Protein AF-A0A1I7BQH8-F1 (afdb_monomer_lite)

Foldseek 3Di:
DDQDADDDPDDRPSDDLALLVLLCVLPVVDDLVRLVVLLVQLLQLLPDLQGDCVCVVDLPVLVVNLVSLLSLLVSLLSCLVVVVVVVVQAQQQDQVNQQVLCCVPPNPPDTLCVSLVLDDPVCNNGVNVVSVVLCVQEPSVLSVVSSVLSSCSNHDPRDDRPPPCVSSSVSCSSCSSNSSSVSVVCNSVPPPDD

Structure (mmCIF, N/CA/C/O backbone):
data_AF-A0A1I7BQH8-F1
#
_entry.id   AF-A0A1I7BQH8-F1
#
loop_
_atom_site.group_PDB
_atom_site.id
_atom_site.type_symbol
_atom_site.label_atom_id
_atom_site.label_alt_id
_atom_site.label_comp_id
_atom_site.label_asym_id
_atom_site.label_entity_id
_atom_site.label_seq_id
_atom_site.pdbx_PDB_ins_code
_atom_site.Cartn_x
_atom_site.Cartn_y
_atom_site.Cartn_z
_atom_site.occupancy
_atom_site.B_iso_or_equiv
_atom_site.auth_seq_id
_atom_site.auth_comp_id
_atom_site.auth_asym_id
_atom_site.auth_atom_id
_atom_site.pdbx_PDB_model_num
ATOM 1 N N . MET A 1 1 ? 10.670 -15.806 18.531 1.00 38.56 1 MET A N 1
ATOM 2 C CA . MET A 1 1 ? 10.746 -15.115 17.229 1.00 38.56 1 MET A CA 1
ATOM 3 C C . MET A 1 1 ? 10.573 -16.173 16.149 1.00 38.56 1 MET A C 1
ATOM 5 O O . MET A 1 1 ? 11.419 -17.051 16.052 1.00 38.56 1 MET A O 1
ATOM 9 N N . GLN A 1 2 ? 9.432 -16.200 15.460 1.00 32.00 2 GLN A N 1
ATOM 10 C CA . GLN A 1 2 ? 9.145 -17.198 14.421 1.00 32.00 2 GLN A CA 1
ATOM 11 C C . GLN A 1 2 ? 9.466 -16.569 13.064 1.00 32.00 2 GLN A C 1
ATOM 13 O O . GLN A 1 2 ? 8.797 -15.628 12.656 1.00 32.00 2 GLN A O 1
ATOM 18 N N . ILE A 1 3 ? 10.516 -17.050 12.401 1.00 34.94 3 ILE A N 1
ATOM 19 C CA . ILE A 1 3 ? 10.889 -16.607 11.054 1.00 34.94 3 ILE A CA 1
ATOM 20 C C . ILE A 1 3 ? 10.002 -17.377 10.072 1.00 34.94 3 ILE A C 1
ATOM 22 O O . ILE A 1 3 ? 10.058 -18.606 10.035 1.00 34.94 3 ILE A O 1
ATOM 26 N N . ILE A 1 4 ? 9.172 -16.674 9.301 1.00 41.72 4 ILE A N 1
ATOM 27 C CA . ILE A 1 4 ? 8.410 -17.273 8.198 1.00 41.72 4 ILE A CA 1
ATOM 28 C C . ILE A 1 4 ? 9.245 -17.109 6.930 1.00 41.72 4 ILE A C 1
ATOM 30 O O . ILE A 1 4 ? 9.583 -15.995 6.542 1.00 41.72 4 ILE A O 1
ATOM 34 N N . THR A 1 5 ? 9.602 -18.223 6.292 1.00 36.78 5 THR A N 1
ATOM 35 C CA . THR A 1 5 ? 10.330 -18.219 5.019 1.00 36.78 5 THR A CA 1
ATOM 36 C C . THR A 1 5 ? 9.329 -18.246 3.870 1.00 36.78 5 THR A C 1
ATOM 38 O O . THR A 1 5 ? 8.748 -19.291 3.581 1.00 36.78 5 THR A O 1
ATOM 41 N N . VAL A 1 6 ? 9.135 -17.115 3.193 1.00 42.34 6 VAL A N 1
ATOM 42 C CA . VAL A 1 6 ? 8.417 -17.082 1.912 1.00 42.34 6 VAL A CA 1
ATOM 43 C C . VAL A 1 6 ? 9.453 -17.264 0.806 1.00 42.34 6 VAL A C 1
ATOM 45 O O . VAL A 1 6 ? 10.344 -16.433 0.651 1.00 42.34 6 VAL A O 1
ATOM 48 N N . ARG A 1 7 ? 9.388 -18.380 0.070 1.00 32.06 7 ARG A N 1
ATOM 49 C CA . ARG A 1 7 ? 10.250 -18.611 -1.098 1.00 32.06 7 ARG A CA 1
ATOM 50 C C . ARG A 1 7 ? 9.552 -18.091 -2.349 1.00 32.06 7 ARG A C 1
ATOM 52 O O . ARG A 1 7 ? 8.658 -18.751 -2.866 1.00 32.06 7 ARG A O 1
ATOM 59 N N . HIS A 1 8 ? 10.011 -16.955 -2.852 1.00 38.69 8 HIS A N 1
ATOM 60 C CA . HIS A 1 8 ? 9.956 -16.641 -4.275 1.00 38.69 8 HIS A CA 1
ATOM 61 C C . HIS A 1 8 ? 11.364 -16.193 -4.673 1.00 38.69 8 HIS A C 1
ATOM 63 O O . HIS A 1 8 ? 12.010 -15.499 -3.890 1.00 38.69 8 HIS A O 1
ATOM 69 N N . ASN A 1 9 ? 11.848 -16.706 -5.807 1.00 38.84 9 ASN A N 1
ATOM 70 C CA . ASN A 1 9 ? 13.229 -16.634 -6.295 1.00 38.84 9 ASN A CA 1
ATOM 71 C C . ASN A 1 9 ? 14.024 -15.403 -5.797 1.00 38.84 9 ASN A C 1
ATOM 73 O O . ASN A 1 9 ? 13.676 -14.259 -6.063 1.00 38.84 9 ASN A O 1
ATOM 77 N N . ASP A 1 10 ? 15.099 -15.704 -5.065 1.00 37.84 10 ASP A N 1
ATOM 78 C CA . ASP A 1 10 ? 16.261 -14.860 -4.753 1.00 37.84 10 ASP A CA 1
ATOM 79 C C . ASP A 1 10 ? 16.184 -13.733 -3.708 1.00 37.84 10 ASP A C 1
ATOM 81 O O . ASP A 1 10 ? 17.212 -13.114 -3.434 1.00 37.84 10 ASP A O 1
ATOM 85 N N . PHE A 1 11 ? 15.083 -13.560 -2.969 1.00 40.97 11 PHE A N 1
ATOM 86 C CA . PHE A 1 11 ? 15.109 -12.749 -1.738 1.00 40.97 11 PHE A CA 1
ATOM 87 C C . PHE A 1 11 ? 14.628 -13.540 -0.517 1.00 40.97 11 PHE A C 1
ATOM 89 O O . PHE A 1 11 ? 13.436 -13.749 -0.301 1.00 40.97 11 PHE A O 1
ATOM 96 N N . LEU A 1 12 ? 15.574 -13.953 0.336 1.00 37.91 12 LEU A N 1
ATOM 97 C CA . LEU A 1 12 ? 15.279 -14.383 1.704 1.00 37.91 12 LEU A CA 1
ATOM 98 C C . LEU A 1 12 ? 14.843 -13.154 2.510 1.00 37.91 12 LEU A C 1
ATOM 100 O O . LEU A 1 12 ? 15.651 -12.526 3.192 1.00 37.91 12 LEU A O 1
ATOM 104 N N . LEU A 1 13 ? 13.562 -12.801 2.441 1.00 48.72 13 LEU A N 1
ATOM 105 C CA . LEU A 1 13 ? 12.988 -11.879 3.409 1.00 48.72 13 LEU A CA 1
ATOM 106 C C . LEU A 1 13 ? 13.004 -12.589 4.774 1.00 48.72 13 LEU A C 1
ATOM 108 O O . LEU A 1 13 ? 12.213 -13.496 5.032 1.00 48.72 13 LEU A O 1
ATOM 112 N N . GLN A 1 14 ? 13.933 -12.208 5.655 1.00 49.28 14 GLN A N 1
ATOM 113 C CA . GLN A 1 14 ? 13.807 -12.486 7.085 1.00 49.28 14 GLN A CA 1
ATOM 114 C C . GLN A 1 14 ? 12.728 -11.554 7.625 1.00 49.28 14 GLN A C 1
ATOM 116 O O . GLN A 1 14 ? 13.018 -10.487 8.156 1.00 49.28 14 GLN A O 1
ATOM 121 N N . ILE A 1 15 ? 11.469 -11.917 7.395 1.00 53.06 15 ILE A N 1
ATOM 122 C CA . ILE A 1 15 ? 10.344 -11.066 7.756 1.00 53.06 15 ILE A CA 1
ATOM 123 C C . ILE A 1 15 ? 10.208 -11.072 9.291 1.00 53.06 15 ILE A C 1
ATOM 125 O O . ILE A 1 15 ? 10.067 -12.157 9.873 1.00 53.06 15 ILE A O 1
ATOM 129 N N . PRO A 1 16 ? 10.235 -9.906 9.968 1.00 55.56 16 PRO A N 1
ATOM 130 C CA . PRO A 1 16 ? 9.783 -9.787 11.350 1.00 55.56 16 PRO A CA 1
ATOM 131 C C . PRO A 1 16 ? 8.415 -10.457 11.521 1.00 55.56 16 PRO A C 1
ATOM 133 O O . PRO A 1 16 ? 7.512 -10.259 10.715 1.00 55.56 16 PRO A O 1
ATOM 136 N N . SER A 1 17 ? 8.216 -11.254 12.574 1.00 69.75 17 SER A N 1
ATOM 137 C CA . SER A 1 17 ? 6.945 -11.980 12.748 1.00 69.75 17 SER A CA 1
ATOM 138 C C . SER A 1 17 ? 5.723 -11.063 12.913 1.00 69.75 17 SER A C 1
ATOM 140 O O . SER A 1 17 ? 4.586 -11.515 12.743 1.00 69.75 17 SER A O 1
ATOM 142 N N . CYS A 1 18 ? 5.940 -9.796 13.287 1.00 86.75 18 CYS A N 1
ATOM 143 C CA . CYS A 1 18 ? 4.885 -8.812 13.463 1.00 86.75 18 CYS A CA 1
ATOM 144 C C . CYS A 1 18 ? 4.744 -7.946 12.198 1.00 86.75 18 CYS A C 1
ATOM 146 O O . CYS A 1 18 ? 5.713 -7.298 11.803 1.00 86.75 18 CYS A O 1
ATOM 148 N N . PRO A 1 19 ? 3.546 -7.861 11.589 1.00 91.94 19 PRO A N 1
ATOM 149 C CA . PRO A 1 19 ? 3.327 -6.997 10.433 1.00 91.94 19 PRO A CA 1
ATOM 150 C C . PRO A 1 19 ? 3.566 -5.515 10.743 1.00 91.94 19 PRO A C 1
ATOM 152 O O . PRO A 1 19 ? 3.966 -4.778 9.851 1.00 91.94 19 PRO A O 1
ATOM 155 N N . LEU A 1 20 ? 3.368 -5.079 11.994 1.00 92.31 20 LEU A N 1
ATOM 156 C CA . LEU A 1 20 ? 3.639 -3.694 12.382 1.00 92.31 20 LEU A CA 1
ATOM 157 C C . LEU A 1 20 ? 5.127 -3.348 12.294 1.00 92.31 20 LEU A C 1
ATOM 159 O O . LEU A 1 20 ? 5.429 -2.254 11.851 1.00 92.31 20 LEU A O 1
ATOM 163 N N . ASP A 1 21 ? 6.039 -4.269 12.616 1.00 90.44 21 ASP A N 1
ATOM 164 C CA . ASP A 1 21 ? 7.487 -4.010 12.535 1.00 90.44 21 ASP A CA 1
ATOM 165 C C . ASP A 1 21 ? 7.938 -3.800 11.077 1.00 90.44 21 ASP A C 1
ATOM 167 O O . ASP A 1 21 ? 8.827 -3.004 10.795 1.00 90.44 21 ASP A O 1
ATOM 171 N N . ILE A 1 22 ? 7.303 -4.502 10.130 1.00 90.69 22 ILE A N 1
ATOM 172 C CA . ILE A 1 22 ? 7.561 -4.335 8.691 1.00 90.69 22 ILE A CA 1
ATOM 173 C C . ILE A 1 22 ? 7.074 -2.962 8.229 1.00 90.69 22 ILE A C 1
ATOM 175 O O . ILE A 1 22 ? 7.786 -2.247 7.527 1.00 90.69 22 ILE A O 1
ATOM 179 N N . LEU A 1 23 ? 5.848 -2.597 8.619 1.00 91.62 23 LEU A N 1
ATOM 180 C CA . LEU A 1 23 ? 5.272 -1.305 8.263 1.00 91.62 23 LEU A CA 1
ATOM 181 C C . LEU A 1 23 ? 6.060 -0.160 8.909 1.00 91.62 23 LEU A C 1
ATOM 183 O O . LEU A 1 23 ? 6.314 0.842 8.250 1.00 91.62 23 LEU A O 1
ATOM 187 N N . ASP A 1 24 ? 6.492 -0.316 10.157 1.00 89.50 24 ASP A N 1
ATOM 188 C CA . ASP A 1 24 ? 7.357 0.644 10.839 1.00 89.50 24 ASP A CA 1
ATOM 189 C C . ASP A 1 24 ? 8.686 0.812 10.106 1.00 89.50 24 ASP A C 1
ATOM 191 O O . ASP A 1 24 ? 9.094 1.936 9.835 1.00 89.50 24 ASP A O 1
ATOM 195 N N . GLY A 1 25 ? 9.308 -0.290 9.674 1.00 87.12 25 GLY A N 1
ATOM 196 C CA . GLY A 1 25 ? 10.498 -0.252 8.826 1.00 87.12 25 GLY A CA 1
ATOM 197 C C . GLY A 1 25 ? 10.291 0.542 7.532 1.00 87.12 25 GLY A C 1
ATOM 198 O O . GLY A 1 25 ? 11.197 1.255 7.115 1.00 87.12 25 GLY A O 1
ATOM 199 N N . TYR A 1 26 ? 9.101 0.485 6.927 1.00 87.81 26 TYR A N 1
ATOM 200 C CA . TYR A 1 26 ? 8.747 1.310 5.769 1.00 87.81 26 TYR A CA 1
ATOM 201 C C . TYR A 1 26 ? 8.609 2.797 6.122 1.00 87.81 26 TYR A C 1
ATOM 203 O O . TYR A 1 26 ? 9.261 3.642 5.513 1.00 87.81 26 TYR A O 1
ATOM 211 N N . TYR A 1 27 ? 7.790 3.137 7.119 1.00 85.94 27 TYR A N 1
ATOM 212 C CA . TYR A 1 27 ? 7.468 4.537 7.426 1.00 85.94 27 TYR A CA 1
ATOM 213 C C . TYR A 1 27 ? 8.519 5.257 8.282 1.00 85.94 27 TYR A C 1
ATOM 215 O O . TYR A 1 27 ? 8.552 6.487 8.274 1.00 85.94 27 TYR A O 1
ATOM 223 N N . SER A 1 28 ? 9.424 4.536 8.949 1.00 78.56 28 SER A N 1
ATOM 224 C CA . SER A 1 28 ? 10.538 5.110 9.725 1.00 78.56 28 SER A CA 1
ATOM 225 C C . SER A 1 28 ? 11.493 5.947 8.873 1.00 78.56 28 SER A C 1
ATOM 227 O O . SER A 1 28 ? 12.122 6.877 9.375 1.00 78.56 28 SER A O 1
ATOM 229 N N . PHE A 1 29 ? 11.598 5.642 7.578 1.00 61.97 29 PHE A N 1
ATOM 230 C CA . PHE A 1 29 ? 12.498 6.334 6.652 1.00 61.97 29 PHE A CA 1
ATOM 231 C C . PHE A 1 29 ? 11.759 7.250 5.669 1.00 61.97 29 PHE A C 1
ATOM 233 O O . PHE A 1 29 ? 12.393 7.895 4.832 1.00 61.97 29 PHE A O 1
ATOM 240 N N . THR A 1 30 ? 10.429 7.340 5.759 1.00 59.44 30 THR A N 1
ATOM 241 C CA . THR A 1 30 ? 9.608 7.968 4.721 1.00 59.44 30 THR A CA 1
ATOM 242 C C . THR A 1 30 ? 8.568 8.910 5.322 1.00 59.44 30 THR A C 1
ATOM 244 O O . THR A 1 30 ? 7.519 8.494 5.809 1.00 59.44 30 THR A O 1
ATOM 247 N N . PHE A 1 31 ? 8.811 10.220 5.209 1.00 68.06 31 PHE A N 1
ATOM 248 C CA . PHE A 1 31 ? 7.747 11.213 5.381 1.00 68.06 31 PHE A CA 1
ATOM 249 C C . PHE A 1 31 ? 6.643 10.948 4.351 1.00 68.06 31 PHE A C 1
ATOM 251 O O . PHE A 1 31 ? 6.949 10.743 3.177 1.00 68.06 31 PHE A O 1
ATOM 258 N N . ILE A 1 32 ? 5.367 10.990 4.755 1.00 71.25 32 ILE A N 1
ATOM 259 C CA . ILE A 1 32 ? 4.239 10.596 3.886 1.00 71.25 32 ILE A CA 1
ATOM 260 C C . ILE A 1 32 ? 4.240 11.312 2.524 1.00 71.25 32 ILE A C 1
ATOM 262 O O . ILE A 1 32 ? 3.922 10.709 1.501 1.00 71.25 32 ILE A O 1
ATOM 266 N N . GLU A 1 33 ? 4.626 12.591 2.495 1.00 70.94 33 GLU A N 1
ATOM 267 C CA . GLU A 1 33 ? 4.684 13.401 1.274 1.00 70.94 33 GLU A CA 1
ATOM 268 C C . GLU A 1 33 ? 5.796 12.928 0.338 1.00 70.94 33 GLU A C 1
ATOM 270 O O . GLU A 1 33 ? 5.584 12.804 -0.869 1.00 70.94 33 GLU A O 1
ATOM 275 N N . HIS A 1 34 ? 6.959 12.589 0.902 1.00 76.31 34 HIS A N 1
ATOM 276 C CA . HIS A 1 34 ? 8.067 12.001 0.154 1.00 76.31 34 HIS A CA 1
ATOM 277 C C . HIS A 1 34 ? 7.697 10.613 -0.370 1.00 76.31 34 HIS A C 1
ATOM 279 O O . HIS A 1 34 ? 7.902 10.332 -1.548 1.00 76.31 34 HIS A O 1
ATOM 285 N N . GLY A 1 35 ? 7.056 9.783 0.459 1.00 79.62 35 GLY A N 1
ATOM 286 C CA . GLY A 1 35 ? 6.551 8.468 0.056 1.00 79.62 35 GLY A CA 1
ATOM 287 C C . GLY A 1 35 ? 5.582 8.557 -1.119 1.00 79.62 35 GLY A C 1
ATOM 288 O O . GLY A 1 35 ? 5.743 7.852 -2.110 1.00 79.62 35 GLY A O 1
ATOM 289 N N . ARG A 1 36 ? 4.642 9.509 -1.083 1.00 81.88 36 ARG A N 1
ATOM 290 C CA . ARG A 1 36 ? 3.699 9.768 -2.185 1.00 81.88 36 ARG A CA 1
ATOM 291 C C . ARG A 1 36 ? 4.371 10.289 -3.449 1.00 81.88 36 ARG A C 1
ATOM 293 O O . ARG A 1 36 ? 3.991 9.880 -4.545 1.00 81.88 36 ARG A O 1
ATOM 300 N N . TYR A 1 37 ? 5.360 11.167 -3.318 1.00 83.88 37 TYR A N 1
ATOM 301 C CA . TYR A 1 37 ? 6.146 11.620 -4.461 1.00 83.88 37 TYR A CA 1
ATOM 302 C C . TYR A 1 37 ? 6.837 10.441 -5.160 1.00 83.88 37 TYR A C 1
ATOM 304 O O . TYR A 1 37 ? 6.723 10.279 -6.376 1.00 83.88 37 TYR A O 1
ATOM 312 N N . LYS A 1 38 ? 7.492 9.570 -4.384 1.00 83.44 38 LYS A N 1
ATOM 313 C CA . LYS A 1 38 ? 8.174 8.379 -4.907 1.00 83.44 38 LYS A CA 1
ATOM 314 C C . LYS A 1 38 ? 7.203 7.356 -5.478 1.00 83.44 38 LYS A C 1
ATOM 316 O O . LYS A 1 38 ? 7.450 6.843 -6.568 1.00 83.44 38 LYS A O 1
ATOM 321 N N . LEU A 1 39 ? 6.058 7.155 -4.829 1.00 88.56 39 LEU A N 1
ATOM 322 C CA . LEU A 1 39 ? 4.946 6.382 -5.374 1.00 88.56 39 LEU A CA 1
ATOM 323 C C . LEU A 1 39 ? 4.561 6.888 -6.769 1.00 88.56 39 LEU A C 1
ATOM 325 O O . LEU A 1 39 ? 4.418 6.092 -7.687 1.00 88.56 39 LEU A O 1
ATOM 329 N N . GLY A 1 40 ? 4.448 8.209 -6.944 1.00 87.12 40 GLY A N 1
ATOM 330 C CA . GLY A 1 40 ? 4.133 8.838 -8.226 1.00 87.12 40 GLY A CA 1
ATOM 331 C C . GLY A 1 40 ? 5.119 8.472 -9.336 1.00 87.12 40 GLY A C 1
ATOM 332 O O . GLY A 1 40 ? 4.687 8.138 -10.435 1.00 87.12 40 GLY A O 1
ATOM 333 N N . LEU A 1 41 ? 6.422 8.449 -9.039 1.00 86.06 41 LEU A N 1
ATOM 334 C CA . LEU A 1 41 ? 7.452 8.046 -10.005 1.00 86.06 41 LEU A CA 1
ATOM 335 C C . LEU A 1 41 ? 7.332 6.563 -10.401 1.00 86.06 41 LEU A C 1
ATOM 337 O O . LEU A 1 41 ? 7.486 6.228 -11.574 1.00 86.06 41 LEU A O 1
ATOM 341 N N . ILE A 1 42 ? 7.022 5.678 -9.446 1.00 87.94 42 ILE A N 1
ATOM 342 C CA . ILE A 1 42 ? 6.787 4.249 -9.723 1.00 87.94 42 ILE A CA 1
ATOM 343 C C . ILE A 1 42 ? 5.498 4.044 -10.527 1.00 87.94 42 ILE A C 1
ATOM 345 O O . ILE A 1 42 ? 5.454 3.256 -11.466 1.00 87.94 42 ILE A O 1
ATOM 349 N N . LEU A 1 43 ? 4.433 4.778 -10.210 1.00 88.56 43 LEU A N 1
ATOM 350 C CA . LEU A 1 43 ? 3.195 4.702 -10.982 1.00 88.56 43 LEU A CA 1
ATOM 351 C C . LEU A 1 43 ? 3.385 5.249 -12.397 1.00 88.56 43 LEU A C 1
ATOM 353 O O . LEU A 1 43 ? 2.841 4.679 -13.339 1.00 88.56 43 LEU A O 1
ATOM 357 N N . GLU A 1 44 ? 4.193 6.293 -12.573 1.00 86.56 44 GLU A N 1
ATOM 358 C CA . GLU A 1 44 ? 4.570 6.793 -13.894 1.00 86.56 44 GLU A CA 1
ATOM 359 C C . GLU A 1 44 ? 5.312 5.720 -14.700 1.00 86.56 44 GLU A C 1
ATOM 361 O O . GLU A 1 44 ? 4.991 5.511 -15.872 1.00 86.56 44 GLU A O 1
ATOM 366 N N . SER A 1 45 ? 6.244 4.983 -14.084 1.00 83.44 45 SER A N 1
ATOM 367 C CA . SER A 1 45 ? 6.908 3.855 -14.750 1.00 83.44 45 SER A CA 1
ATOM 368 C C . SER A 1 45 ? 5.986 2.680 -15.020 1.00 83.44 45 SER A C 1
ATOM 370 O O . SER A 1 45 ? 6.214 1.942 -15.974 1.00 83.44 45 SER A O 1
ATOM 372 N N . SER A 1 46 ? 4.882 2.563 -14.291 1.00 83.50 46 SER A N 1
ATOM 373 C CA . SER A 1 46 ? 3.848 1.599 -14.635 1.00 83.50 46 SER A CA 1
ATOM 374 C C . SER A 1 46 ? 2.998 2.003 -15.838 1.00 83.50 46 SER A C 1
ATOM 376 O O . SER A 1 46 ? 2.299 1.149 -16.333 1.00 83.50 46 SER A O 1
ATOM 378 N N . ILE A 1 47 ? 2.990 3.244 -16.335 1.00 80.31 47 ILE A N 1
ATOM 379 C CA . ILE A 1 47 ? 2.069 3.639 -17.432 1.00 80.31 47 ILE A CA 1
ATOM 380 C C . ILE A 1 47 ? 2.759 4.325 -18.612 1.00 80.31 47 ILE A C 1
ATOM 382 O O . ILE A 1 47 ? 2.194 4.416 -19.703 1.00 80.31 47 ILE A O 1
ATOM 386 N N . SER A 1 48 ? 3.974 4.829 -18.411 1.00 79.06 48 SER A N 1
ATOM 387 C CA . SER A 1 48 ? 4.715 5.596 -19.405 1.00 79.06 48 SER A CA 1
ATOM 388 C C . SER A 1 48 ? 5.722 4.723 -20.144 1.00 79.06 48 SER A C 1
ATOM 390 O O . SER A 1 48 ? 6.517 4.009 -19.538 1.00 79.06 48 SER A O 1
ATOM 392 N N . LYS A 1 49 ? 5.776 4.871 -21.473 1.00 74.62 49 LYS A N 1
ATOM 393 C CA . LYS A 1 49 ? 6.879 4.345 -22.301 1.00 74.62 49 LYS A CA 1
ATOM 394 C C . LYS A 1 49 ? 8.210 5.069 -22.061 1.00 74.62 49 LYS A C 1
ATOM 396 O O . LYS A 1 49 ? 9.253 4.634 -22.534 1.00 74.62 49 LYS A O 1
ATOM 401 N N . LYS A 1 50 ? 8.167 6.242 -21.427 1.00 77.06 50 LYS A N 1
ATOM 402 C CA . LYS A 1 50 ? 9.327 7.096 -21.152 1.00 77.06 50 LYS A CA 1
ATOM 403 C C . LYS A 1 50 ? 9.194 7.636 -19.728 1.00 77.06 50 LYS A C 1
ATOM 405 O O . LYS A 1 50 ? 8.862 8.813 -19.578 1.00 77.06 50 LYS A O 1
ATOM 410 N N . PRO A 1 51 ? 9.370 6.790 -18.700 1.00 78.19 51 PRO A N 1
ATOM 411 C CA . PRO A 1 51 ? 9.266 7.240 -17.319 1.00 78.19 51 PRO A CA 1
ATOM 412 C C . PRO A 1 51 ? 10.288 8.331 -17.006 1.00 78.19 51 PRO A C 1
ATOM 414 O O . PRO A 1 51 ? 11.330 8.439 -17.668 1.00 78.19 51 PRO A O 1
ATOM 417 N N . SER A 1 52 ? 9.989 9.131 -15.982 1.00 77.81 52 SER A N 1
ATOM 418 C CA . SER A 1 52 ? 10.872 10.177 -15.479 1.00 77.81 52 SER A CA 1
ATOM 419 C C . SER A 1 52 ? 12.329 9.720 -15.391 1.00 77.81 52 SER A C 1
ATOM 421 O O . SER A 1 52 ? 12.676 8.705 -14.780 1.00 77.81 52 SER A O 1
ATOM 423 N N . LYS A 1 53 ? 13.224 10.540 -15.958 1.00 77.50 53 LYS A N 1
ATOM 424 C CA . LYS A 1 53 ? 14.676 10.323 -15.875 1.00 77.50 53 LYS A CA 1
ATOM 425 C C . LYS A 1 53 ? 15.201 10.408 -14.445 1.00 77.50 53 LYS A C 1
ATOM 427 O O . LYS A 1 53 ? 16.357 10.070 -14.227 1.00 77.50 53 LYS A O 1
ATOM 432 N N . GLU A 1 54 ? 14.405 10.882 -13.487 1.00 78.56 54 GLU A N 1
ATOM 433 C CA . GLU A 1 54 ? 14.808 10.930 -12.084 1.00 78.56 54 GLU A CA 1
ATOM 434 C C . GLU A 1 54 ? 15.157 9.546 -11.544 1.00 78.56 54 GLU A C 1
ATOM 436 O O . GLU A 1 54 ? 16.193 9.407 -10.900 1.00 78.56 54 GLU A O 1
ATOM 441 N N . LEU A 1 55 ? 14.378 8.520 -11.897 1.00 73.88 55 LEU A N 1
ATOM 442 C CA . LEU A 1 55 ? 14.648 7.143 -11.479 1.00 73.88 55 LEU A CA 1
ATOM 443 C C . LEU A 1 55 ? 15.965 6.602 -12.061 1.00 73.88 55 LEU A C 1
ATOM 445 O O . LEU A 1 55 ? 16.606 5.750 -11.458 1.00 73.88 55 LEU A O 1
ATOM 449 N N . LYS A 1 56 ? 16.415 7.146 -13.201 1.00 73.31 56 LYS A N 1
ATOM 450 C CA . LYS A 1 56 ? 17.693 6.787 -13.839 1.00 73.31 56 LYS A CA 1
ATOM 451 C C . LYS A 1 56 ? 18.904 7.474 -13.212 1.00 73.31 56 LYS A C 1
ATOM 453 O O . LYS A 1 56 ? 20.028 7.062 -13.485 1.00 73.31 56 LYS A O 1
ATOM 458 N N . LYS A 1 57 ? 18.707 8.540 -12.426 1.00 80.50 57 LYS A N 1
ATOM 459 C CA . LYS A 1 57 ? 19.822 9.285 -11.814 1.00 80.50 57 LYS A CA 1
ATOM 460 C C . LYS A 1 57 ? 20.506 8.484 -10.711 1.00 80.50 57 LYS A C 1
ATOM 462 O O . LYS A 1 57 ? 21.709 8.638 -10.536 1.00 80.50 57 LYS A O 1
ATOM 467 N N . ASP A 1 58 ? 19.748 7.651 -10.002 1.00 84.75 58 ASP A N 1
ATOM 468 C CA . ASP A 1 58 ? 20.256 6.783 -8.942 1.00 84.75 58 ASP A CA 1
ATOM 469 C C . ASP A 1 58 ? 19.527 5.424 -8.962 1.00 84.75 58 ASP A C 1
ATOM 471 O O . ASP A 1 58 ? 18.489 5.255 -8.313 1.00 84.75 58 ASP A O 1
AT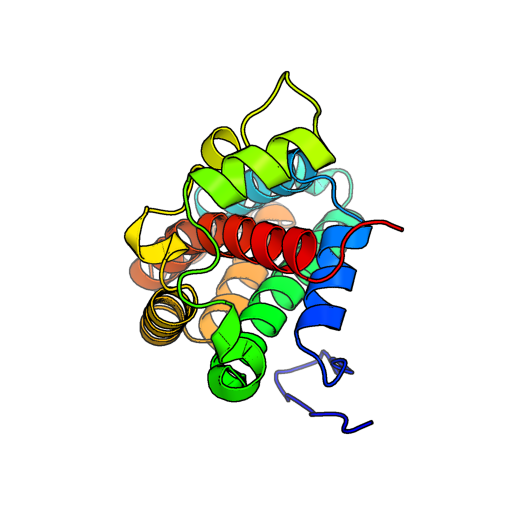OM 475 N N . PRO A 1 59 ? 20.049 4.450 -9.732 1.00 82.56 59 PRO A N 1
ATOM 476 C CA . PRO A 1 59 ? 19.478 3.108 -9.819 1.00 82.56 59 PRO A CA 1
ATOM 477 C C . PRO A 1 59 ? 19.399 2.390 -8.470 1.00 82.56 59 PRO A C 1
ATOM 479 O O . PRO A 1 59 ? 18.408 1.725 -8.184 1.00 82.56 59 PRO A O 1
ATOM 482 N N . SER A 1 60 ? 20.418 2.549 -7.622 1.00 85.00 60 SER A N 1
ATOM 483 C CA . SER A 1 60 ? 20.471 1.904 -6.306 1.00 85.00 60 SER A CA 1
ATOM 484 C C . SER A 1 60 ? 19.342 2.402 -5.411 1.00 85.00 60 SER A C 1
ATOM 486 O O . SER A 1 60 ? 18.695 1.612 -4.721 1.00 85.00 60 SER A O 1
ATOM 488 N N . TYR A 1 61 ? 19.079 3.708 -5.454 1.00 83.12 61 TYR A N 1
ATOM 489 C CA . TYR A 1 61 ? 17.971 4.310 -4.727 1.00 83.12 61 TYR A CA 1
ATOM 490 C C . TYR A 1 61 ? 16.610 3.815 -5.238 1.00 83.12 61 TYR A C 1
ATOM 492 O O . TYR A 1 61 ? 15.749 3.476 -4.430 1.00 83.12 61 TYR A O 1
ATOM 500 N N . LEU A 1 62 ? 16.422 3.680 -6.556 1.00 84.06 62 LEU A N 1
ATOM 501 C CA . LEU A 1 62 ? 15.204 3.077 -7.113 1.00 84.06 62 LEU A CA 1
ATOM 502 C C . LEU A 1 62 ? 14.987 1.638 -6.609 1.00 84.06 62 LEU A C 1
ATOM 504 O O . LEU A 1 62 ? 13.886 1.312 -6.164 1.00 84.06 62 LEU A O 1
ATOM 508 N N . CYS A 1 63 ? 16.013 0.782 -6.673 1.00 86.56 63 CYS A N 1
ATOM 509 C CA . CYS A 1 63 ? 15.915 -0.605 -6.207 1.00 86.56 63 CYS A CA 1
ATOM 510 C C . CYS A 1 63 ? 15.544 -0.668 -4.717 1.00 86.56 63 CYS A C 1
ATOM 512 O O . CYS A 1 63 ? 14.733 -1.500 -4.305 1.00 86.56 63 CYS A O 1
ATOM 514 N N . TYR A 1 64 ? 16.111 0.235 -3.910 1.00 86.62 64 TYR A N 1
ATOM 515 C CA . TYR A 1 64 ? 15.764 0.365 -2.498 1.00 86.62 64 TYR A CA 1
ATOM 516 C C . TYR A 1 64 ? 14.290 0.750 -2.307 1.00 86.62 64 TYR A C 1
ATOM 518 O O . TYR A 1 64 ? 13.578 0.057 -1.587 1.00 86.62 64 TYR A O 1
ATOM 526 N N . GLU A 1 65 ? 13.796 1.779 -2.995 1.00 86.25 65 GLU A N 1
ATOM 527 C CA . GLU A 1 65 ? 12.392 2.211 -2.897 1.00 86.25 65 GLU A CA 1
ATOM 528 C C . GLU A 1 65 ? 11.409 1.102 -3.307 1.00 86.25 65 GLU A C 1
ATOM 530 O O . GLU A 1 65 ? 10.411 0.854 -2.628 1.00 86.25 65 GLU A O 1
ATOM 535 N N . LEU A 1 66 ? 11.710 0.364 -4.379 1.00 89.44 66 LEU A N 1
ATOM 536 C CA . LEU A 1 66 ? 10.898 -0.780 -4.801 1.00 89.44 66 LEU A CA 1
ATOM 537 C C . LEU A 1 66 ? 10.909 -1.913 -3.771 1.00 89.44 66 LEU A C 1
ATOM 539 O O . LEU A 1 66 ? 9.865 -2.515 -3.515 1.00 89.44 66 LEU A O 1
ATOM 543 N N . LYS A 1 67 ? 12.059 -2.191 -3.144 1.00 89.69 67 LYS A N 1
ATOM 544 C CA . LYS A 1 67 ? 12.142 -3.130 -2.017 1.00 89.69 67 LYS A CA 1
ATOM 545 C C . LYS A 1 67 ? 11.250 -2.676 -0.860 1.00 89.69 67 LYS A C 1
ATOM 547 O O . LYS A 1 67 ? 10.489 -3.488 -0.341 1.00 89.69 67 LYS A O 1
ATOM 552 N N . MET A 1 68 ? 11.297 -1.396 -0.497 1.00 89.56 68 MET A N 1
ATOM 553 C CA . MET A 1 68 ? 10.460 -0.842 0.570 1.00 89.56 68 MET A CA 1
ATOM 554 C C . MET A 1 68 ? 8.963 -0.979 0.229 1.00 89.56 68 MET A C 1
ATOM 556 O O . MET A 1 68 ? 8.174 -1.425 1.060 1.00 89.56 68 MET A O 1
ATOM 560 N N . LEU A 1 69 ? 8.551 -0.702 -1.014 1.00 92.06 69 LEU A N 1
ATOM 561 C CA . LEU A 1 69 ? 7.161 -0.900 -1.452 1.00 92.06 69 LEU A CA 1
ATOM 562 C C . LEU A 1 69 ? 6.727 -2.376 -1.431 1.00 92.06 69 LEU A C 1
ATOM 564 O O . LEU A 1 69 ? 5.592 -2.675 -1.051 1.00 92.06 69 LEU A O 1
ATOM 568 N N . LYS A 1 70 ? 7.619 -3.312 -1.784 1.00 92.69 70 LYS A N 1
ATOM 569 C CA . LYS A 1 70 ? 7.365 -4.756 -1.628 1.00 92.69 70 LYS A CA 1
ATOM 570 C C . LYS A 1 70 ? 7.119 -5.106 -0.156 1.00 92.69 70 LYS A C 1
ATOM 572 O O . LYS A 1 70 ? 6.164 -5.823 0.144 1.00 92.69 70 LYS A O 1
ATOM 577 N N . GLU A 1 71 ? 7.928 -4.574 0.759 1.00 91.00 71 GLU A N 1
ATOM 578 C CA . GLU A 1 71 ? 7.773 -4.777 2.207 1.00 91.00 71 GLU A CA 1
ATOM 579 C C . GLU A 1 71 ? 6.451 -4.206 2.736 1.00 91.00 71 GLU A C 1
ATOM 581 O O . GLU A 1 71 ? 5.758 -4.893 3.486 1.00 91.00 71 GLU A O 1
ATOM 586 N N . LEU A 1 72 ? 6.033 -3.020 2.279 1.00 93.56 72 LEU A N 1
ATOM 587 C CA . LEU A 1 72 ? 4.717 -2.448 2.589 1.00 93.56 72 LEU A CA 1
ATOM 588 C C . LEU A 1 72 ? 3.577 -3.410 2.215 1.00 93.56 72 LEU A C 1
ATOM 590 O O . LEU A 1 72 ? 2.706 -3.698 3.042 1.00 93.56 72 LEU A O 1
ATOM 594 N N . VAL A 1 73 ? 3.582 -3.929 0.980 1.00 95.44 73 VAL A N 1
ATOM 595 C CA . VAL A 1 73 ? 2.550 -4.869 0.508 1.00 95.44 73 VAL A CA 1
ATOM 596 C C . VAL A 1 73 ? 2.556 -6.143 1.354 1.00 95.44 73 VAL A C 1
ATOM 598 O O . VAL A 1 73 ? 1.497 -6.575 1.812 1.00 95.44 73 VAL A O 1
ATOM 601 N N . VAL A 1 74 ? 3.736 -6.708 1.627 1.00 93.88 74 VAL A N 1
ATOM 602 C CA . VAL A 1 74 ? 3.897 -7.895 2.483 1.00 93.88 74 VAL A CA 1
ATOM 603 C C . VAL A 1 74 ? 3.355 -7.646 3.893 1.00 93.88 74 VAL A C 1
ATOM 605 O O . VAL A 1 74 ? 2.597 -8.467 4.412 1.00 93.88 74 VAL A O 1
ATOM 608 N N . GLY A 1 75 ? 3.693 -6.510 4.507 1.00 93.62 75 GLY A N 1
ATOM 609 C CA . GLY A 1 75 ? 3.235 -6.151 5.848 1.00 93.62 75 GLY A CA 1
ATOM 610 C C . GLY A 1 75 ? 1.713 -6.071 5.936 1.00 93.62 75 GLY A C 1
ATOM 611 O O . GLY A 1 75 ? 1.111 -6.635 6.852 1.00 93.62 75 GLY A O 1
ATOM 612 N N . LEU A 1 76 ? 1.071 -5.455 4.942 1.00 95.81 76 LEU A N 1
ATOM 613 C CA . LEU A 1 76 ? -0.390 -5.359 4.873 1.00 95.81 76 LEU A CA 1
ATOM 614 C C . LEU A 1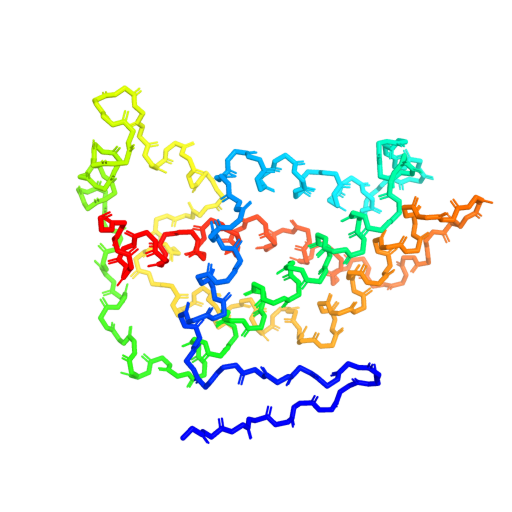 76 ? -1.064 -6.712 4.606 1.00 95.81 76 LEU A C 1
ATOM 616 O O . LEU A 1 76 ? -2.128 -6.995 5.163 1.00 95.81 76 LEU A O 1
ATOM 620 N N . TYR A 1 77 ? -0.440 -7.577 3.809 1.00 94.06 77 TYR A N 1
ATOM 621 C CA . TYR A 1 77 ? -0.911 -8.944 3.600 1.00 94.06 77 TYR A CA 1
ATOM 622 C C . TYR A 1 77 ? -0.874 -9.769 4.889 1.00 94.06 77 TYR A C 1
ATOM 624 O O . TYR A 1 77 ? -1.889 -10.348 5.282 1.00 94.06 77 TYR A O 1
ATOM 632 N N . LEU A 1 78 ? 0.257 -9.752 5.596 1.00 92.69 78 LEU A N 1
ATOM 633 C CA . LEU A 1 78 ? 0.411 -10.432 6.884 1.00 92.69 78 LEU A CA 1
ATOM 634 C C . LEU A 1 78 ? -0.540 -9.870 7.945 1.00 92.69 78 LEU A C 1
ATOM 636 O O . LEU A 1 78 ? -1.070 -10.621 8.765 1.00 92.69 78 LEU A O 1
ATOM 640 N N . LEU A 1 79 ? -0.804 -8.563 7.9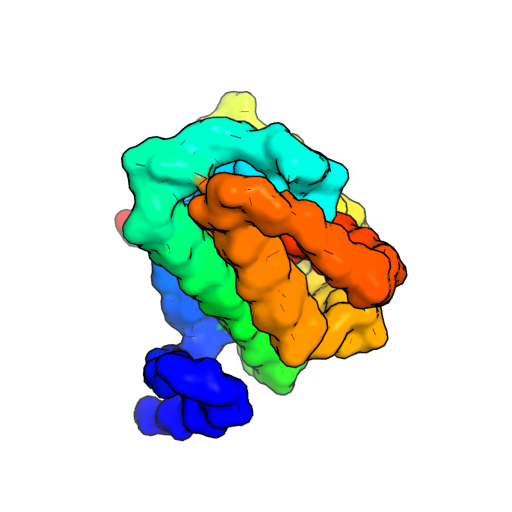20 1.00 94.44 79 LEU A N 1
ATOM 641 C CA . LEU A 1 79 ? -1.788 -7.931 8.794 1.00 94.44 79 LEU A CA 1
ATOM 642 C C . LEU A 1 79 ? -3.199 -8.483 8.549 1.00 94.44 79 LEU A C 1
ATOM 644 O O . LEU A 1 79 ? -3.928 -8.744 9.505 1.00 94.44 79 LEU A O 1
ATOM 648 N N . ASN A 1 80 ? -3.572 -8.718 7.289 1.00 94.38 80 ASN A N 1
ATOM 649 C CA . ASN A 1 80 ? -4.854 -9.324 6.933 1.00 94.38 80 ASN A CA 1
ATOM 650 C C . ASN A 1 80 ? -4.939 -10.814 7.305 1.00 94.38 80 ASN A C 1
ATOM 652 O O . ASN A 1 80 ? -5.982 -11.266 7.781 1.00 94.38 80 ASN A O 1
ATOM 656 N N . GLU A 1 81 ? -3.857 -11.578 7.141 1.00 90.62 81 GLU A N 1
ATOM 657 C CA . GLU A 1 81 ? -3.794 -12.972 7.611 1.00 90.62 81 GLU A CA 1
ATOM 658 C C . GLU A 1 81 ? -3.940 -13.063 9.133 1.00 90.62 81 GLU A C 1
ATOM 660 O O . GLU A 1 81 ? -4.613 -13.951 9.655 1.00 90.62 81 GLU A O 1
ATOM 665 N N . GLN A 1 82 ? -3.363 -12.099 9.851 1.00 91.75 82 GLN A N 1
ATOM 666 C CA . GLN A 1 82 ? -3.406 -12.012 11.308 1.00 91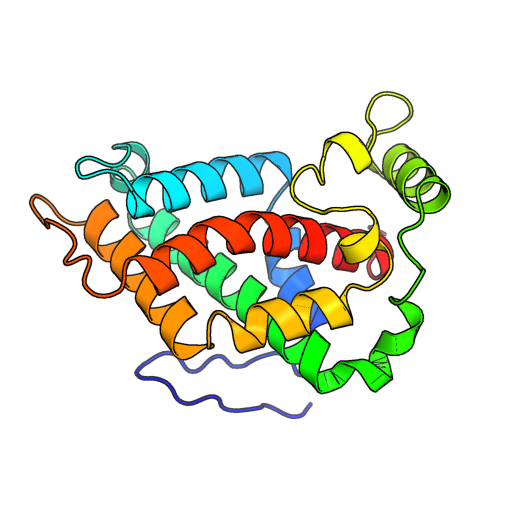.75 82 GLN A CA 1
ATOM 667 C C . GLN A 1 82 ? -4.545 -11.125 11.829 1.00 91.75 82 GLN A C 1
ATOM 669 O O . GLN A 1 82 ? -4.489 -10.684 12.979 1.00 91.75 82 GLN A O 1
ATOM 674 N N . LYS A 1 83 ? -5.587 -10.869 11.025 1.00 92.56 83 LYS A N 1
ATOM 675 C CA . LYS A 1 83 ? -6.666 -9.911 11.340 1.00 92.56 83 LYS A CA 1
ATOM 676 C C . LYS A 1 83 ? -7.273 -10.078 12.735 1.00 92.56 83 LYS A C 1
ATOM 678 O O . LYS A 1 83 ? -7.634 -9.086 13.356 1.00 92.56 83 LYS A O 1
ATOM 683 N N . ASP A 1 84 ? -7.347 -11.301 13.260 1.00 93.12 84 ASP A N 1
ATOM 684 C CA . ASP A 1 84 ? -7.949 -11.568 14.569 1.00 93.12 84 ASP A CA 1
ATOM 685 C C . ASP A 1 84 ? -7.135 -10.912 15.702 1.00 93.12 84 ASP A C 1
ATOM 687 O O . ASP A 1 84 ? -7.710 -10.358 16.641 1.00 93.12 84 ASP A O 1
ATOM 691 N N . LYS A 1 85 ? -5.799 -10.852 15.560 1.00 91.50 85 LYS A N 1
ATOM 692 C CA . LYS A 1 85 ? -4.886 -10.146 16.482 1.00 91.50 85 LYS A CA 1
ATOM 693 C C . LYS A 1 85 ? -4.974 -8.620 16.367 1.00 91.50 85 LYS A C 1
ATOM 695 O O . LYS A 1 85 ? -4.537 -7.899 17.266 1.00 91.50 85 LYS A O 1
ATOM 700 N N . PHE A 1 86 ? -5.530 -8.123 15.265 1.00 93.50 86 PHE A N 1
ATOM 701 C CA . PHE A 1 86 ? -5.633 -6.701 14.938 1.00 93.50 86 PHE A CA 1
ATOM 702 C C . PHE A 1 86 ? -7.091 -6.239 14.790 1.00 93.50 86 PHE A C 1
ATOM 704 O O . PHE A 1 86 ? -7.350 -5.169 14.250 1.00 93.50 86 PHE A O 1
ATOM 711 N N . SER A 1 87 ? -8.056 -6.996 15.323 1.00 93.50 87 SER A N 1
ATOM 712 C CA . SER A 1 87 ? -9.496 -6.723 15.188 1.00 93.50 87 SER A CA 1
ATOM 713 C C . SER A 1 87 ? -9.899 -5.309 15.632 1.00 93.50 87 SER A C 1
ATOM 715 O O . SER A 1 87 ? -10.788 -4.713 15.021 1.00 93.50 87 SER A O 1
ATOM 717 N N . ARG A 1 88 ? -9.163 -4.735 16.598 1.00 93.81 88 ARG A N 1
ATOM 718 C CA . ARG A 1 88 ? -9.273 -3.342 17.076 1.00 93.81 88 ARG A CA 1
ATOM 719 C C . ARG A 1 88 ? -9.145 -2.264 15.991 1.00 93.81 88 ARG A C 1
ATOM 721 O O . ARG A 1 88 ? -9.564 -1.139 16.228 1.00 93.81 88 ARG A O 1
ATOM 728 N N . LEU A 1 89 ? -8.549 -2.572 14.835 1.00 93.50 89 LEU A N 1
ATOM 729 C CA . LEU A 1 89 ? -8.425 -1.624 13.719 1.00 93.50 89 LEU A CA 1
ATOM 730 C C . LEU A 1 89 ? -9.766 -1.395 13.003 1.00 93.50 89 LEU A C 1
ATOM 732 O O . LEU A 1 89 ? -9.950 -0.374 12.344 1.00 93.50 89 LEU A O 1
ATOM 736 N N . THR A 1 90 ? -10.722 -2.316 13.145 1.00 94.38 90 THR A N 1
ATOM 737 C CA . THR A 1 90 ? -12.070 -2.157 12.583 1.00 94.38 90 THR A CA 1
ATOM 738 C C . THR A 1 90 ? -12.821 -1.064 13.339 1.00 94.38 90 THR A C 1
ATOM 740 O O . THR A 1 90 ? -12.913 -1.103 14.562 1.00 94.38 90 THR A O 1
ATOM 743 N N . GLY A 1 91 ? -13.368 -0.088 12.615 1.00 91.56 91 GLY A N 1
ATOM 744 C CA . GLY A 1 91 ? -14.087 1.055 13.180 1.00 91.56 91 GLY A CA 1
ATOM 745 C C . GLY A 1 91 ? -13.195 2.108 13.845 1.00 91.56 91 GLY A C 1
ATOM 746 O O . GLY A 1 91 ? -13.717 3.100 14.343 1.00 91.56 91 GLY A O 1
ATOM 747 N N . LYS A 1 92 ? -11.865 1.930 13.846 1.00 91.50 92 LYS A N 1
ATOM 748 C CA . LYS A 1 92 ? -10.925 2.852 14.502 1.00 91.50 92 LYS A CA 1
ATOM 749 C C . LYS A 1 92 ? -10.811 4.191 13.773 1.00 91.50 92 LYS A C 1
ATOM 751 O O . LYS A 1 92 ? -10.787 5.240 14.411 1.00 91.50 92 LYS A O 1
ATOM 756 N N . TYR A 1 93 ? -10.736 4.168 12.442 1.00 90.12 93 TYR A N 1
ATOM 757 C CA . TYR A 1 93 ? -10.427 5.346 11.622 1.00 90.12 93 TYR A CA 1
ATOM 758 C C . TYR A 1 93 ? -11.666 6.187 11.297 1.00 90.12 93 TYR A C 1
ATOM 760 O O . TYR A 1 93 ? -11.995 6.426 10.138 1.00 90.12 93 TYR A O 1
ATOM 768 N N . THR A 1 94 ? -12.367 6.644 12.335 1.00 86.56 94 THR A N 1
ATOM 769 C CA . THR A 1 94 ? -13.466 7.607 12.190 1.00 86.56 94 THR A CA 1
ATOM 770 C C . THR A 1 94 ? -12.936 8.995 11.829 1.00 86.56 94 THR A C 1
ATOM 772 O O . THR A 1 94 ? -11.786 9.337 12.116 1.00 86.56 94 THR A O 1
ATOM 775 N N . THR A 1 95 ? -13.787 9.851 11.261 1.00 81.88 95 THR A N 1
ATOM 776 C CA . THR A 1 95 ? -13.438 11.248 10.953 1.00 81.88 95 THR A CA 1
ATOM 777 C C . THR A 1 95 ? -12.914 12.001 12.179 1.00 81.88 95 THR A C 1
ATOM 779 O O . THR A 1 95 ? -11.971 12.783 12.078 1.00 81.88 95 THR A O 1
ATOM 782 N N . GLU A 1 96 ? -13.493 11.756 13.357 1.00 84.81 96 GLU A N 1
ATOM 783 C CA . GLU A 1 96 ? -13.036 12.354 14.614 1.00 84.81 96 GLU A CA 1
ATOM 784 C C . GLU A 1 96 ? -11.625 11.884 14.989 1.00 84.81 96 GLU A C 1
ATOM 786 O O . GLU A 1 96 ? -10.765 12.715 15.293 1.00 84.81 96 GLU A O 1
ATOM 791 N N . PHE A 1 97 ? -11.364 10.575 14.899 1.00 87.50 97 PHE A N 1
ATOM 792 C CA . PHE A 1 97 ? -10.042 10.010 15.160 1.00 87.50 97 PHE A CA 1
ATOM 793 C C . PHE A 1 97 ? -8.988 10.591 14.214 1.00 87.50 97 PHE A C 1
ATOM 795 O O . PHE A 1 97 ? -7.939 11.045 14.667 1.00 87.50 97 PHE A O 1
ATOM 802 N N . LEU A 1 98 ? -9.282 10.645 12.911 1.00 84.44 98 LEU A N 1
ATOM 803 C CA . LEU A 1 98 ? -8.370 11.194 11.905 1.00 84.44 98 LEU A CA 1
ATOM 804 C C . LEU A 1 98 ? -8.084 12.682 12.139 1.00 84.44 98 LEU A C 1
ATOM 806 O O . LEU A 1 98 ? -6.940 13.117 12.020 1.00 84.44 98 LEU A O 1
ATOM 810 N N . ASN A 1 99 ? -9.096 13.462 12.528 1.00 80.75 99 ASN A N 1
ATOM 811 C CA . ASN A 1 99 ? -8.917 14.871 12.880 1.00 80.75 99 ASN A CA 1
ATOM 812 C C . ASN A 1 99 ? -8.044 15.054 14.126 1.00 80.75 99 ASN A C 1
ATOM 814 O O . ASN A 1 99 ? -7.279 16.018 14.194 1.00 80.75 99 ASN A O 1
ATOM 818 N N . LYS A 1 100 ? -8.165 14.162 15.116 1.00 83.44 100 LYS A N 1
ATOM 819 C CA . LYS A 1 100 ? -7.304 14.164 16.301 1.00 83.44 100 LYS A CA 1
ATOM 820 C C . LYS A 1 100 ? -5.865 13.814 15.921 1.00 83.44 100 LYS A C 1
ATOM 822 O O . LYS A 1 100 ? -4.980 14.626 16.155 1.00 83.44 100 LYS A O 1
ATOM 827 N N . LEU A 1 101 ? -5.666 12.686 15.241 1.00 81.56 101 LEU A N 1
ATOM 828 C CA . LEU A 1 101 ? -4.352 12.219 14.797 1.00 81.56 101 LEU A CA 1
ATOM 829 C C . LEU A 1 101 ? -3.632 13.270 13.938 1.00 81.56 101 LEU A C 1
ATOM 831 O O . LEU A 1 101 ? -2.447 13.523 14.115 1.00 81.56 101 LEU A O 1
ATOM 835 N N . SER A 1 102 ? -4.365 13.961 13.062 1.00 77.19 102 SER A N 1
ATOM 836 C CA . SER A 1 102 ? -3.806 15.054 12.267 1.00 77.19 102 SER A CA 1
ATOM 837 C C . SER A 1 102 ? -3.255 16.206 13.096 1.00 77.19 102 SER A C 1
ATOM 839 O O . SER A 1 102 ? -2.204 16.756 12.774 1.00 77.19 102 SER A O 1
ATOM 841 N N . LYS A 1 103 ? -3.978 16.596 14.153 1.00 76.62 103 LYS A N 1
ATOM 842 C CA . LYS A 1 103 ? -3.537 17.665 15.054 1.00 76.62 103 LYS A CA 1
ATOM 843 C C . LYS A 1 103 ? -2.283 17.256 15.808 1.00 76.62 103 LYS A C 1
ATOM 845 O O . LYS A 1 103 ? -1.436 18.114 16.035 1.00 76.62 103 LYS A O 1
ATOM 850 N N . ASP A 1 104 ? -2.179 15.982 16.160 1.00 76.12 104 ASP A N 1
ATOM 851 C CA . ASP A 1 104 ? -1.035 15.444 16.888 1.00 76.12 104 ASP A CA 1
ATOM 852 C C . ASP A 1 104 ? 0.220 15.406 15.993 1.00 76.12 104 ASP A C 1
ATOM 854 O O . ASP A 1 104 ? 1.302 15.761 16.450 1.00 76.12 104 ASP A O 1
ATOM 858 N N . ILE A 1 105 ? 0.075 15.077 14.701 1.00 71.38 105 ILE A N 1
ATOM 859 C CA . ILE A 1 105 ? 1.203 14.961 13.754 1.00 71.38 105 ILE A CA 1
ATOM 860 C C . ILE A 1 105 ? 1.601 16.310 13.130 1.00 71.38 105 ILE A C 1
ATOM 862 O O . ILE A 1 105 ? 2.782 16.641 13.058 1.00 71.38 105 ILE A O 1
ATOM 866 N N . TYR A 1 106 ? 0.633 17.100 12.660 1.00 68.62 106 TYR A N 1
ATOM 867 C CA . TYR A 1 106 ? 0.878 18.307 11.852 1.00 68.62 106 TYR A CA 1
ATOM 868 C C . TYR A 1 106 ? 0.443 19.613 12.536 1.00 68.62 106 TYR A C 1
ATOM 870 O O . TYR A 1 106 ? 0.521 20.700 11.950 1.00 68.62 106 TYR A O 1
ATOM 878 N N . GLY A 1 107 ? -0.072 19.539 13.765 1.00 66.19 107 GLY A N 1
ATOM 879 C CA . GLY A 1 107 ? -0.709 20.674 14.425 1.00 66.19 107 GLY A CA 1
ATOM 880 C C . GLY A 1 107 ? -2.053 21.057 13.789 1.00 66.19 107 GLY A C 1
ATOM 881 O O . GLY A 1 107 ? -2.636 20.343 12.978 1.00 66.19 107 GLY A O 1
ATOM 882 N N . LYS A 1 108 ? -2.580 22.240 14.134 1.00 58.16 108 LYS A N 1
ATOM 883 C CA . LYS A 1 108 ? -3.907 22.712 13.670 1.00 58.16 108 LYS A CA 1
ATOM 884 C C . LYS A 1 108 ? -4.010 22.998 12.157 1.00 58.16 108 LYS A C 1
ATOM 886 O O . LYS A 1 108 ? -5.081 23.406 11.717 1.00 58.16 108 LYS A O 1
ATOM 891 N N . LYS A 1 109 ? -2.921 22.878 11.387 1.00 56.66 109 LYS A N 1
ATOM 892 C CA . LYS A 1 109 ? -2.830 23.396 10.010 1.00 56.66 109 LYS A CA 1
ATOM 893 C C . LYS A 1 109 ? -3.126 22.375 8.906 1.00 56.66 109 LYS A C 1
ATOM 895 O O . LYS A 1 109 ? -3.473 22.810 7.817 1.00 56.66 109 LYS A O 1
ATOM 900 N N . HIS A 1 110 ? -3.048 21.072 9.174 1.00 54.09 110 HIS A N 1
ATOM 901 C CA . HIS A 1 110 ? -3.336 20.025 8.184 1.00 54.09 110 HIS A CA 1
ATOM 902 C C . HIS A 1 110 ? -4.379 19.038 8.699 1.00 54.09 110 HIS A C 1
ATOM 904 O O . HIS A 1 110 ? -4.475 18.820 9.910 1.00 54.09 110 HIS A O 1
ATOM 910 N N . LYS A 1 111 ? -5.148 18.435 7.782 1.00 57.97 111 LYS A N 1
ATOM 911 C CA . LYS A 1 111 ? -6.065 17.324 8.070 1.00 57.97 111 LYS A CA 1
ATOM 912 C C . LYS A 1 111 ? -5.559 16.035 7.428 1.00 57.97 111 LYS A C 1
ATOM 914 O O . LYS A 1 111 ? -5.395 15.974 6.220 1.00 57.97 111 LYS A O 1
ATOM 919 N N . LEU A 1 112 ? -5.426 14.969 8.209 1.00 60.12 112 LEU A N 1
ATOM 920 C CA . LEU A 1 112 ? -5.006 13.649 7.737 1.00 60.12 112 LEU A CA 1
ATOM 921 C C . LEU A 1 112 ? -5.992 13.056 6.725 1.00 60.12 112 LEU A C 1
ATOM 923 O O . LEU A 1 112 ? -5.592 12.296 5.851 1.00 60.12 112 LEU A O 1
ATOM 927 N N . SER A 1 113 ? -7.272 13.431 6.815 1.00 54.81 113 SER A N 1
ATOM 928 C CA . SER A 1 113 ? -8.285 13.094 5.810 1.00 54.81 113 SER A CA 1
ATOM 929 C C . SER A 1 113 ? -7.990 13.727 4.446 1.00 54.81 113 SER A C 1
ATOM 931 O O . SER A 1 113 ? -8.397 13.184 3.428 1.00 54.81 113 SER A O 1
ATOM 933 N N . GLU A 1 114 ? -7.261 14.847 4.414 1.00 56.25 114 GLU A N 1
ATOM 934 C CA . GLU A 1 114 ? -6.735 15.468 3.192 1.00 56.25 114 GLU A CA 1
ATOM 935 C C . GLU A 1 114 ? -5.390 14.842 2.766 1.00 56.25 114 GLU A C 1
ATOM 937 O O . GLU A 1 114 ? -4.956 15.041 1.636 1.00 56.25 114 GLU A O 1
ATOM 942 N N . SER A 1 115 ? -4.745 14.054 3.635 1.00 57.75 115 SER A N 1
ATOM 943 C CA . SER A 1 115 ? -3.487 13.343 3.356 1.00 57.75 115 SER A CA 1
ATOM 944 C C . SER A 1 115 ? -3.687 11.872 2.979 1.00 57.75 115 SER A C 1
ATOM 946 O O . SER A 1 115 ? -2.810 11.316 2.337 1.00 57.75 115 SER A O 1
ATOM 948 N N . CYS A 1 116 ? -4.819 11.248 3.324 1.00 65.69 116 CYS A N 1
ATOM 949 C CA . CYS A 1 116 ? -5.179 9.860 2.978 1.00 65.69 116 CYS A CA 1
ATOM 950 C C . CYS A 1 116 ? -6.231 9.803 1.856 1.00 65.69 116 CYS A C 1
ATOM 952 O O . CYS A 1 116 ? -7.214 9.066 1.928 1.00 65.69 116 CYS A O 1
ATOM 954 N N . LEU A 1 117 ? -6.044 10.645 0.834 1.00 69.12 117 LEU A N 1
ATOM 955 C CA . LEU A 1 117 ? -7.020 10.908 -0.235 1.00 69.12 117 LEU A CA 1
ATOM 956 C C . LEU A 1 117 ? -7.416 9.683 -1.067 1.00 69.12 117 LEU A C 1
ATOM 958 O O . LEU A 1 117 ? -8.400 9.753 -1.801 1.00 69.12 117 LEU A O 1
ATOM 962 N N . ALA A 1 118 ? -6.653 8.587 -1.014 1.00 82.69 118 ALA A N 1
ATOM 963 C CA . ALA A 1 118 ? -6.960 7.421 -1.827 1.00 82.69 118 ALA A CA 1
ATOM 964 C C . ALA A 1 118 ? -8.060 6.541 -1.206 1.00 82.69 118 ALA A C 1
ATOM 966 O O . ALA A 1 118 ? -8.724 5.802 -1.938 1.00 82.69 118 ALA A O 1
ATOM 967 N N . LEU A 1 119 ? -8.269 6.592 0.116 1.00 89.00 119 LEU A N 1
ATOM 968 C CA . LEU A 1 119 ? -9.207 5.716 0.827 1.00 89.00 119 LEU A CA 1
ATOM 969 C C . LEU A 1 119 ? -10.618 6.314 0.901 1.00 89.00 119 LEU A C 1
ATOM 971 O O . LEU A 1 119 ? -10.807 7.496 1.172 1.00 89.00 119 LEU A O 1
ATOM 975 N N . THR A 1 120 ? -11.625 5.469 0.693 1.00 89.56 120 THR A N 1
ATOM 976 C CA . THR A 1 120 ? -13.035 5.811 0.946 1.00 89.56 120 THR A CA 1
ATOM 977 C C . THR A 1 120 ? -13.391 5.632 2.424 1.00 89.56 120 THR A C 1
ATOM 979 O O . THR A 1 120 ? -12.712 4.907 3.150 1.00 89.56 120 THR A O 1
ATOM 982 N N . GLU A 1 121 ? -14.495 6.234 2.877 1.00 85.81 121 GLU A N 1
ATOM 983 C CA . GLU A 1 121 ? -14.963 6.086 4.265 1.00 85.81 121 GLU A CA 1
ATOM 984 C C . GLU A 1 121 ? -15.211 4.618 4.663 1.00 85.81 121 GLU A C 1
ATOM 986 O O . GLU A 1 121 ? -14.820 4.208 5.752 1.00 85.81 121 GLU A O 1
ATOM 991 N N . ASP A 1 122 ? -15.784 3.790 3.777 1.00 88.88 122 ASP A N 1
ATOM 992 C CA . ASP A 1 122 ? -15.983 2.351 4.043 1.00 88.88 122 ASP A CA 1
ATOM 993 C C . ASP A 1 122 ? -14.647 1.602 4.188 1.00 88.88 122 ASP A C 1
ATOM 995 O O . ASP A 1 122 ? -14.512 0.725 5.042 1.00 88.88 122 ASP A O 1
ATOM 999 N N . GLU A 1 123 ? -13.639 1.970 3.390 1.00 92.06 123 GLU A N 1
ATOM 1000 C CA . GLU A 1 123 ? -12.297 1.377 3.462 1.00 92.06 123 GLU A CA 1
ATOM 1001 C C . GLU A 1 123 ? -11.566 1.783 4.752 1.00 92.06 123 GLU A C 1
ATOM 1003 O O . GLU A 1 123 ? -10.866 0.957 5.339 1.00 92.06 123 GLU A O 1
ATOM 1008 N N . LEU A 1 124 ? -11.778 3.013 5.236 1.00 89.62 124 LEU A N 1
ATOM 1009 C CA . LEU A 1 124 ? -11.268 3.485 6.528 1.00 89.62 124 LEU A CA 1
ATOM 1010 C C . LEU A 1 124 ? -11.941 2.768 7.702 1.00 89.62 124 LEU A C 1
ATOM 1012 O O . LEU A 1 124 ? -11.274 2.334 8.639 1.00 89.62 124 LEU A O 1
ATOM 1016 N N . LEU A 1 125 ? -13.263 2.606 7.656 1.00 91.00 125 LEU A N 1
ATOM 1017 C CA . LEU A 1 125 ? -14.005 1.940 8.726 1.00 91.00 125 LEU A CA 1
ATOM 1018 C C . LEU A 1 125 ? -13.716 0.439 8.791 1.00 91.00 125 LEU A C 1
ATOM 1020 O O . LEU A 1 125 ? -13.827 -0.157 9.864 1.00 91.00 125 LEU A O 1
ATOM 1024 N N . ASN A 1 126 ? -13.335 -0.189 7.677 1.00 94.38 126 ASN A N 1
ATOM 1025 C CA . ASN A 1 126 ? -13.011 -1.609 7.658 1.00 94.38 126 ASN A CA 1
ATOM 1026 C C . ASN A 1 126 ? -11.759 -1.932 6.819 1.00 94.38 126 ASN A C 1
ATOM 1028 O O . ASN A 1 126 ? -11.867 -2.464 5.705 1.00 94.38 126 ASN A O 1
ATOM 1032 N N . PRO A 1 127 ? -10.560 -1.715 7.396 1.00 94.44 127 PRO A N 1
ATOM 1033 C CA . PRO A 1 127 ? -9.289 -2.022 6.748 1.00 94.44 127 PRO A CA 1
ATOM 1034 C C . PRO A 1 127 ? -9.186 -3.469 6.267 1.00 94.44 127 PRO A C 1
ATOM 1036 O O . PRO A 1 127 ? -8.717 -3.724 5.165 1.00 94.44 127 PRO A O 1
ATOM 1039 N N . PHE A 1 128 ? -9.671 -4.440 7.047 1.00 96.56 128 PHE A N 1
ATOM 1040 C CA . PHE A 1 128 ? -9.576 -5.858 6.680 1.00 96.56 128 PHE A CA 1
ATOM 1041 C C . PHE A 1 128 ? -10.500 -6.235 5.523 1.00 96.56 128 PHE A C 1
ATOM 1043 O O . PHE A 1 128 ? -10.148 -7.075 4.695 1.00 96.56 128 PHE A O 1
ATOM 1050 N N . LYS A 1 129 ? -11.679 -5.610 5.416 1.00 95.88 129 LYS A N 1
ATOM 1051 C CA . LYS A 1 129 ? -12.551 -5.765 4.242 1.00 95.88 129 LYS A CA 1
ATOM 1052 C C . LYS A 1 129 ? -11.860 -5.225 2.992 1.00 95.88 129 LYS A C 1
ATOM 1054 O O . LYS A 1 129 ? -11.910 -5.884 1.953 1.00 95.88 129 LYS A O 1
ATOM 1059 N N . PHE A 1 130 ? -11.186 -4.080 3.105 1.00 96.25 130 PHE A N 1
ATOM 1060 C CA . PHE A 1 130 ? -10.381 -3.522 2.023 1.00 96.25 130 PHE A CA 1
ATOM 1061 C C . PHE A 1 130 ? -9.196 -4.431 1.659 1.00 96.25 130 PHE A C 1
ATOM 1063 O O . PHE A 1 130 ? -9.081 -4.832 0.505 1.00 96.25 130 PHE A O 1
ATOM 1070 N N . LEU A 1 131 ? -8.377 -4.854 2.622 1.00 96.81 131 LEU A N 1
ATOM 1071 C CA . LEU A 1 131 ? -7.227 -5.732 2.370 1.00 96.81 131 LEU A CA 1
ATOM 1072 C C . LEU A 1 131 ? -7.647 -7.076 1.760 1.00 96.81 131 LEU A C 1
ATOM 1074 O O . LEU A 1 131 ? -7.020 -7.548 0.816 1.00 96.81 131 LEU A O 1
ATOM 1078 N N . LYS A 1 132 ? -8.772 -7.649 2.206 1.00 96.25 132 LYS A N 1
ATOM 1079 C CA . LYS A 1 132 ? -9.365 -8.846 1.591 1.00 96.25 132 LYS A CA 1
ATOM 1080 C C . LYS A 1 132 ? -9.846 -8.604 0.156 1.00 96.25 132 LYS A C 1
ATOM 1082 O O . LYS A 1 132 ? -9.832 -9.529 -0.653 1.00 96.25 132 LYS A O 1
ATOM 1087 N N . LYS A 1 133 ? -10.328 -7.399 -0.168 1.00 96.31 133 LYS A N 1
ATOM 1088 C CA . LYS A 1 133 ? -10.685 -7.015 -1.545 1.00 96.31 133 LYS A CA 1
ATOM 1089 C C . LYS A 1 133 ? -9.428 -6.938 -2.411 1.00 96.31 133 LYS A C 1
ATOM 1091 O O . LYS A 1 133 ? -9.432 -7.509 -3.495 1.00 96.31 133 LYS A O 1
ATOM 1096 N N . VAL A 1 134 ? -8.363 -6.304 -1.915 1.00 96.38 134 VAL A N 1
ATOM 1097 C CA . VAL A 1 134 ? -7.071 -6.225 -2.614 1.00 96.38 134 VAL A CA 1
ATOM 1098 C C . VAL A 1 134 ? -6.512 -7.622 -2.866 1.00 96.38 134 VAL A C 1
ATOM 1100 O O . VAL A 1 134 ? -6.205 -7.946 -4.007 1.00 96.38 134 VAL A O 1
ATOM 1103 N N . SER A 1 135 ? -6.476 -8.485 -1.846 1.00 94.06 135 SER A N 1
ATOM 1104 C CA . SER A 1 135 ? -5.888 -9.825 -1.965 1.00 94.06 135 SER A CA 1
ATOM 1105 C C . SER A 1 135 ? -6.641 -10.762 -2.911 1.00 94.06 135 SER A C 1
ATOM 1107 O O . SER A 1 135 ? -6.107 -11.778 -3.338 1.00 94.06 135 SER A O 1
ATOM 1109 N N . LYS A 1 136 ? -7.907 -10.453 -3.208 1.00 94.50 136 LYS A N 1
ATOM 1110 C CA . LYS A 1 136 ? -8.699 -11.153 -4.225 1.00 94.50 136 LYS A CA 1
ATOM 1111 C C . LYS A 1 136 ? -8.468 -10.617 -5.635 1.00 94.50 136 LYS A C 1
ATOM 1113 O O . LYS A 1 136 ? -8.732 -11.345 -6.583 1.00 94.50 136 LYS A O 1
ATOM 1118 N N . ALA A 1 137 ? -8.079 -9.351 -5.758 1.00 94.31 137 ALA A N 1
ATOM 1119 C CA . ALA A 1 137 ? -7.899 -8.680 -7.039 1.00 94.31 137 ALA A CA 1
ATOM 1120 C C . ALA A 1 137 ? -6.467 -8.810 -7.571 1.00 94.31 137 ALA A C 1
ATOM 1122 O O . ALA A 1 137 ? -6.286 -8.903 -8.778 1.00 94.31 137 ALA A O 1
ATOM 1123 N N . VAL A 1 138 ? -5.474 -8.800 -6.678 1.00 94.12 138 VAL A N 1
ATOM 1124 C CA . VAL A 1 138 ? -4.050 -8.887 -7.017 1.00 94.12 138 VAL A CA 1
ATOM 1125 C C . VAL A 1 138 ? -3.368 -9.775 -5.992 1.00 94.12 138 VAL A C 1
ATOM 1127 O O . VAL A 1 138 ? -3.281 -9.391 -4.826 1.00 94.12 138 VAL A O 1
ATOM 1130 N N . SER A 1 139 ? -2.892 -10.940 -6.413 1.00 92.50 139 SER A N 1
ATOM 1131 C CA . SER A 1 139 ? -2.099 -11.874 -5.610 1.00 92.50 139 SER A CA 1
ATOM 1132 C C . SER A 1 139 ? -0.695 -11.336 -5.306 1.00 92.50 139 SER A C 1
ATOM 1134 O O . SER A 1 139 ? -0.212 -10.397 -5.937 1.00 92.50 139 SER A O 1
ATOM 1136 N N . MET A 1 140 ? -0.001 -11.948 -4.343 1.00 92.25 140 MET A N 1
ATOM 1137 C CA . MET A 1 140 ? 1.372 -11.555 -3.996 1.00 92.25 140 MET A CA 1
ATOM 1138 C C . MET A 1 140 ? 2.357 -11.691 -5.163 1.00 92.25 140 MET A C 1
ATOM 1140 O O . MET A 1 140 ? 3.210 -10.825 -5.334 1.00 92.25 140 MET A O 1
ATOM 1144 N N . THR A 1 141 ? 2.230 -12.743 -5.975 1.00 90.94 141 THR A N 1
ATOM 1145 C CA . THR A 1 141 ? 3.077 -12.930 -7.161 1.00 90.94 141 THR A CA 1
ATOM 1146 C C . THR A 1 141 ? 2.877 -11.790 -8.158 1.00 90.94 141 THR A C 1
ATOM 1148 O O . THR A 1 141 ? 3.851 -11.209 -8.619 1.00 90.94 141 THR A O 1
ATOM 1151 N N . GLU A 1 142 ? 1.629 -11.386 -8.403 1.00 92.38 142 GLU A N 1
ATOM 1152 C CA . GLU A 1 142 ? 1.309 -10.293 -9.332 1.00 92.38 142 GLU A CA 1
ATOM 1153 C C . GLU A 1 142 ? 1.815 -8.932 -8.834 1.00 92.38 142 GLU A C 1
ATOM 1155 O O . GLU A 1 142 ? 2.245 -8.103 -9.634 1.00 92.38 142 GLU A O 1
ATOM 1160 N N . TRP A 1 143 ? 1.824 -8.702 -7.517 1.00 94.06 143 TRP A N 1
ATOM 1161 C CA . TRP A 1 143 ? 2.472 -7.521 -6.941 1.00 94.06 143 TRP A CA 1
ATOM 1162 C C . TRP A 1 143 ? 3.975 -7.496 -7.220 1.00 94.06 143 TRP A C 1
ATOM 1164 O O . TRP A 1 143 ? 4.519 -6.453 -7.578 1.00 94.06 143 TRP A O 1
ATOM 1174 N N . PHE A 1 144 ? 4.659 -8.628 -7.051 1.00 92.69 144 PHE A N 1
ATOM 1175 C CA . PHE A 1 144 ? 6.100 -8.704 -7.282 1.00 92.69 144 PHE A CA 1
ATOM 1176 C C . PHE A 1 144 ? 6.452 -8.548 -8.759 1.00 92.69 144 PHE A C 1
ATOM 1178 O O . PHE A 1 144 ? 7.331 -7.744 -9.069 1.00 92.69 144 PHE A O 1
ATOM 1185 N N . GLU A 1 145 ? 5.703 -9.201 -9.649 1.00 90.88 145 GLU A N 1
ATOM 1186 C CA . GLU A 1 145 ? 5.816 -9.016 -11.099 1.00 90.88 145 GLU A CA 1
ATOM 1187 C C . GLU A 1 145 ? 5.599 -7.547 -11.489 1.00 90.88 145 GLU A C 1
ATOM 1189 O O . GLU A 1 145 ? 6.380 -6.988 -12.257 1.00 90.88 145 GLU A O 1
ATOM 1194 N N . PHE A 1 146 ? 4.589 -6.882 -10.917 1.00 91.69 146 PHE A N 1
ATOM 1195 C CA . PHE A 1 146 ? 4.336 -5.460 -11.160 1.00 91.69 146 PHE A CA 1
ATOM 1196 C C . PHE A 1 146 ? 5.538 -4.585 -10.781 1.00 91.69 146 PHE A C 1
ATOM 1198 O O . PHE A 1 146 ? 5.955 -3.731 -11.567 1.00 91.69 146 PHE A O 1
ATOM 1205 N N . PHE A 1 147 ? 6.124 -4.795 -9.598 1.00 91.94 147 PHE A N 1
ATOM 1206 C CA . PHE A 1 147 ? 7.288 -4.019 -9.167 1.00 91.94 147 PHE A CA 1
ATOM 1207 C C . PHE A 1 147 ? 8.528 -4.297 -10.023 1.00 91.94 147 PHE A C 1
ATOM 1209 O O . PHE A 1 147 ? 9.261 -3.361 -10.335 1.00 91.94 147 PHE A O 1
ATOM 1216 N N . GLU A 1 148 ? 8.748 -5.545 -10.436 1.00 89.00 148 GLU A N 1
ATOM 1217 C CA . GLU A 1 148 ? 9.845 -5.919 -11.339 1.00 89.00 148 GLU A CA 1
ATOM 1218 C C . GLU A 1 148 ? 9.688 -5.279 -12.723 1.00 89.00 148 GLU A C 1
ATOM 1220 O O . GLU A 1 148 ? 10.654 -4.759 -13.279 1.00 89.00 148 GLU A O 1
ATOM 1225 N N . GLN A 1 149 ? 8.468 -5.225 -13.262 1.00 86.94 149 GLN A N 1
ATOM 1226 C CA . GLN A 1 149 ? 8.202 -4.520 -14.519 1.00 86.94 149 GLN A CA 1
ATOM 1227 C C . GLN A 1 149 ? 8.458 -3.012 -14.394 1.00 86.94 149 GLN A C 1
ATOM 1229 O O . GLN A 1 149 ? 9.060 -2.413 -15.290 1.00 86.94 149 GLN A O 1
ATOM 1234 N N . CYS A 1 150 ? 8.049 -2.396 -13.278 1.00 88.06 150 CYS A N 1
ATOM 1235 C CA . CYS A 1 150 ? 8.339 -0.987 -12.998 1.00 88.06 150 CYS A CA 1
ATOM 1236 C C . CYS A 1 150 ? 9.852 -0.731 -12.922 1.00 88.06 150 CYS A C 1
ATOM 1238 O O . CYS A 1 150 ? 10.336 0.269 -13.458 1.00 88.06 150 CYS A O 1
ATOM 1240 N N . GLU A 1 151 ? 10.603 -1.636 -12.291 1.00 87.81 151 GLU A N 1
ATOM 1241 C CA . GLU A 1 151 ? 12.065 -1.588 -12.205 1.00 87.81 151 GLU A CA 1
ATOM 1242 C C . GLU A 1 151 ? 12.708 -1.640 -13.591 1.00 87.81 151 GLU A C 1
ATOM 1244 O O . GLU A 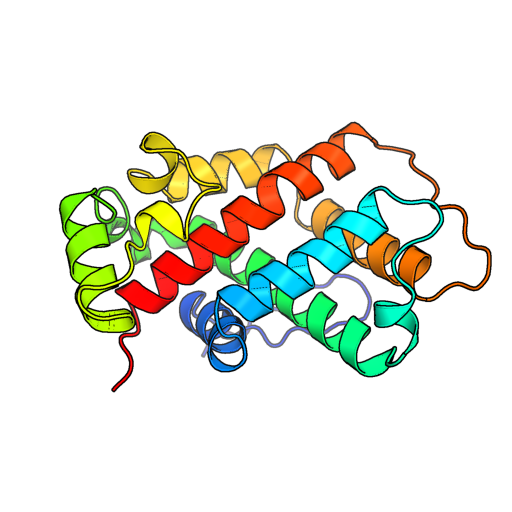1 151 ? 13.467 -0.744 -13.966 1.00 87.81 151 GLU A O 1
ATOM 1249 N N . GLN A 1 152 ? 12.346 -2.652 -14.382 1.00 85.94 152 GLN A N 1
ATOM 1250 C CA . GLN A 1 152 ? 12.878 -2.868 -15.725 1.00 85.94 152 GLN A CA 1
ATOM 1251 C C . GLN A 1 152 ? 12.579 -1.681 -16.642 1.00 85.94 152 GLN A C 1
ATOM 1253 O O . GLN A 1 152 ? 13.486 -1.184 -17.308 1.00 85.94 152 GLN A O 1
ATOM 1258 N N . ASN A 1 153 ? 11.346 -1.163 -16.629 1.00 83.88 153 ASN A N 1
ATOM 1259 C CA . ASN A 1 153 ? 10.980 0.003 -17.434 1.00 83.88 153 ASN A CA 1
ATOM 1260 C C . ASN A 1 153 ? 11.726 1.275 -17.000 1.00 83.88 153 ASN A C 1
ATOM 1262 O O . ASN A 1 153 ? 12.112 2.102 -17.826 1.00 83.88 153 ASN A O 1
ATOM 1266 N N . SER A 1 154 ? 11.973 1.430 -15.699 1.00 83.25 154 SER A N 1
ATOM 1267 C CA . SER A 1 154 ? 12.695 2.590 -15.172 1.00 83.25 154 SER A CA 1
ATOM 1268 C C . SER A 1 154 ? 14.188 2.543 -15.496 1.00 83.25 154 SER A C 1
ATOM 1270 O O . SER A 1 154 ? 14.774 3.582 -15.799 1.00 83.25 154 SER A O 1
ATOM 1272 N N . LEU A 1 155 ? 14.808 1.360 -15.448 1.00 81.94 155 LEU A N 1
ATOM 1273 C CA . LEU A 1 155 ? 16.257 1.193 -15.591 1.00 81.94 155 LEU A CA 1
ATOM 1274 C C . LEU A 1 155 ? 16.717 0.944 -17.025 1.00 81.94 155 LEU A C 1
ATOM 1276 O O . LEU A 1 155 ? 17.851 1.278 -17.370 1.00 81.94 155 LEU A O 1
ATOM 1280 N N . ALA A 1 156 ? 15.869 0.388 -17.880 1.00 75.31 156 ALA A N 1
ATOM 1281 C CA . ALA A 1 156 ? 16.298 0.035 -19.218 1.00 75.31 156 ALA A CA 1
ATOM 1282 C C . ALA A 1 156 ? 16.434 1.250 -20.151 1.00 75.31 156 ALA A C 1
ATOM 1284 O O . ALA A 1 156 ? 15.665 2.222 -20.132 1.00 75.31 156 ALA A O 1
ATOM 1285 N N . PHE A 1 157 ? 17.440 1.172 -21.017 1.00 60.78 157 PHE A N 1
ATOM 1286 C CA . PHE A 1 157 ? 17.672 2.082 -22.132 1.00 60.78 157 PHE A CA 1
ATOM 1287 C C . PHE A 1 157 ? 17.074 1.451 -23.396 1.00 60.78 157 PHE A C 1
ATOM 1289 O O . PHE A 1 157 ? 17.843 0.947 -24.195 1.00 60.78 157 PHE A O 1
ATOM 1296 N N . ASP A 1 158 ? 15.733 1.433 -23.511 1.00 61.22 158 ASP A N 1
ATOM 1297 C CA . ASP A 1 158 ? 14.910 0.930 -24.648 1.00 61.22 158 ASP A CA 1
ATOM 1298 C C . ASP A 1 158 ? 14.023 -0.307 -24.358 1.00 61.22 158 ASP A C 1
ATOM 1300 O O . ASP A 1 158 ? 13.577 -0.986 -25.280 1.00 61.22 158 ASP A O 1
ATOM 1304 N N . TYR A 1 159 ? 13.703 -0.598 -23.090 1.00 58.47 159 TYR A N 1
ATOM 1305 C CA . TYR A 1 159 ? 12.660 -1.584 -22.769 1.00 58.47 159 TYR A CA 1
ATOM 1306 C C . TYR A 1 159 ? 11.280 -1.002 -23.070 1.00 58.47 159 TYR A C 1
ATOM 1308 O O . TYR A 1 159 ? 10.884 0.003 -22.482 1.00 58.47 159 TYR A O 1
ATOM 1316 N N . GLU A 1 160 ? 10.541 -1.641 -23.974 1.00 57.81 160 GLU A N 1
ATOM 1317 C CA . GLU A 1 160 ? 9.098 -1.452 -24.060 1.00 57.81 160 GLU A CA 1
ATOM 1318 C C . GLU A 1 160 ? 8.436 -2.485 -23.138 1.00 57.81 160 GLU A C 1
ATOM 1320 O O . GLU A 1 160 ? 8.512 -3.681 -23.429 1.00 57.81 160 GLU A O 1
ATOM 1325 N N . PRO A 1 161 ? 7.821 -2.068 -22.019 1.00 57.44 161 PRO A N 1
ATOM 1326 C CA . PRO A 1 161 ? 7.159 -2.996 -21.112 1.00 57.44 161 PRO A CA 1
ATOM 1327 C C . PRO A 1 161 ? 6.117 -3.845 -21.842 1.00 57.44 161 PRO A C 1
ATOM 1329 O O . PRO A 1 161 ? 5.266 -3.337 -22.577 1.00 57.44 161 PRO A O 1
ATOM 1332 N N . TYR A 1 162 ? 6.210 -5.160 -21.644 1.00 59.03 162 TYR A N 1
ATOM 1333 C CA . TYR A 1 162 ? 5.276 -6.123 -22.206 1.00 59.03 162 TYR A CA 1
ATOM 1334 C C . TYR A 1 162 ? 4.020 -6.174 -21.334 1.00 59.03 162 TYR A C 1
ATOM 1336 O O . TYR A 1 162 ? 3.963 -6.879 -20.331 1.00 59.03 162 TYR A O 1
ATOM 1344 N N . TRP A 1 163 ? 3.018 -5.379 -21.702 1.00 62.12 163 TRP A N 1
ATOM 1345 C CA . TRP A 1 163 ? 1.779 -5.205 -20.936 1.00 62.12 163 TRP A CA 1
ATOM 1346 C C . TRP A 1 163 ? 0.746 -6.326 -21.153 1.00 62.12 163 TRP A C 1
ATOM 1348 O O . TRP A 1 163 ? -0.453 -6.059 -21.276 1.00 62.12 163 TRP A O 1
ATOM 1358 N N . GLU A 1 164 ? 1.164 -7.591 -21.228 1.00 57.03 164 GLU A N 1
ATOM 1359 C CA . GLU A 1 164 ? 0.195 -8.680 -21.076 1.00 57.03 164 GLU A CA 1
ATOM 1360 C C . GLU A 1 164 ? -0.312 -8.688 -19.625 1.00 57.03 164 GLU A C 1
ATOM 1362 O O . GLU A 1 164 ? 0.459 -8.850 -18.684 1.00 57.03 164 GLU A O 1
ATOM 1367 N N . GLY A 1 165 ? -1.620 -8.470 -19.435 1.00 64.62 165 GLY A N 1
ATOM 1368 C CA . GLY A 1 165 ? -2.230 -8.378 -18.101 1.00 64.62 165 GLY A CA 1
ATOM 1369 C C . GLY A 1 165 ? -2.579 -6.961 -17.632 1.00 64.62 165 GLY A C 1
ATOM 1370 O O . GLY A 1 165 ? -2.477 -6.673 -16.439 1.00 64.62 165 GLY A O 1
ATOM 1371 N N . ILE A 1 166 ? -3.057 -6.099 -18.539 1.00 75.81 166 ILE A N 1
ATOM 1372 C CA . ILE A 1 166 ? -3.514 -4.725 -18.242 1.00 75.81 166 ILE A CA 1
ATOM 1373 C C . ILE A 1 166 ? -4.457 -4.635 -17.033 1.00 75.81 166 ILE A C 1
ATOM 1375 O O . ILE A 1 166 ? -4.417 -3.659 -16.289 1.00 75.81 166 ILE A O 1
ATOM 1379 N N . GLU A 1 167 ? -5.281 -5.657 -16.795 1.00 83.19 167 GLU A N 1
ATOM 1380 C CA . GLU A 1 167 ? -6.193 -5.717 -15.648 1.00 83.19 167 GLU A CA 1
ATOM 1381 C C . GLU A 1 167 ? -5.437 -5.759 -14.314 1.00 83.19 167 GLU A C 1
ATOM 1383 O O . GLU A 1 167 ? -5.774 -5.018 -13.389 1.00 83.19 167 GLU A O 1
ATOM 1388 N N . LYS A 1 168 ? -4.377 -6.573 -14.228 1.00 85.62 168 LYS A N 1
ATOM 1389 C CA . LYS A 1 168 ? -3.560 -6.737 -13.017 1.00 85.62 168 LYS A CA 1
ATOM 1390 C C . LYS A 1 168 ? -2.761 -5.478 -12.735 1.00 85.62 168 LYS A C 1
ATOM 1392 O O . LYS A 1 168 ? -2.779 -4.969 -11.623 1.00 85.62 168 LYS A O 1
ATOM 1397 N N . GLN A 1 169 ? -2.130 -4.931 -13.767 1.00 86.88 169 GLN A N 1
ATOM 1398 C CA . GLN A 1 169 ? -1.410 -3.667 -13.691 1.00 86.88 169 GLN A CA 1
ATOM 1399 C C . GLN A 1 169 ? -2.338 -2.523 -13.266 1.00 86.88 169 GLN A C 1
ATOM 1401 O O . GLN A 1 169 ? -2.013 -1.782 -12.345 1.00 86.88 169 GLN A O 1
ATOM 1406 N N . THR A 1 170 ? -3.530 -2.427 -13.866 1.00 89.75 170 THR A N 1
ATOM 1407 C CA . THR A 1 170 ? -4.548 -1.438 -13.480 1.00 89.75 170 THR A CA 1
ATOM 1408 C C . THR A 1 170 ? -4.935 -1.603 -12.015 1.00 89.75 170 THR A C 1
ATOM 1410 O O . THR A 1 170 ? -5.035 -0.615 -11.288 1.00 89.75 170 THR A O 1
ATOM 1413 N N . ALA A 1 171 ? -5.118 -2.842 -11.554 1.00 93.19 171 ALA A N 1
ATOM 1414 C CA . ALA A 1 171 ? -5.418 -3.121 -10.159 1.00 93.19 171 ALA A CA 1
ATOM 1415 C C . ALA A 1 171 ? -4.251 -2.730 -9.232 1.00 93.19 171 ALA A C 1
ATOM 1417 O O . ALA A 1 171 ? -4.493 -2.071 -8.221 1.00 93.19 171 ALA A O 1
ATOM 1418 N N . CYS A 1 172 ? -3.000 -3.037 -9.588 1.00 94.12 172 CYS A N 1
ATOM 1419 C CA . CYS A 1 172 ? -1.815 -2.612 -8.841 1.00 94.12 172 CYS A CA 1
ATOM 1420 C C . CYS A 1 172 ? -1.732 -1.083 -8.742 1.00 94.12 172 CYS A C 1
ATOM 1422 O O . CYS A 1 172 ? -1.671 -0.537 -7.640 1.00 94.12 172 CYS A O 1
ATOM 1424 N N . THR A 1 173 ? -1.822 -0.382 -9.874 1.00 92.19 173 THR A N 1
ATOM 1425 C CA . THR A 1 173 ? -1.808 1.087 -9.953 1.00 92.19 173 THR A CA 1
ATOM 1426 C C . THR A 1 173 ? -2.948 1.711 -9.143 1.00 92.19 173 THR A C 1
ATOM 1428 O O . THR A 1 173 ? -2.757 2.737 -8.493 1.00 92.19 173 THR A O 1
ATOM 1431 N N . TYR A 1 174 ? -4.128 1.084 -9.132 1.00 93.38 174 TYR A N 1
ATOM 1432 C CA . TYR A 1 174 ? -5.286 1.552 -8.370 1.00 93.38 174 TYR A CA 1
ATOM 1433 C C . TYR A 1 174 ? -5.143 1.328 -6.856 1.00 93.38 174 TYR A C 1
ATOM 1435 O O . TYR A 1 174 ? -5.500 2.199 -6.059 1.00 93.38 174 TYR A O 1
ATOM 1443 N N . PHE A 1 175 ? -4.650 0.159 -6.437 1.00 95.88 175 PHE A N 1
ATOM 1444 C CA . PHE A 1 175 ? -4.588 -0.209 -5.022 1.00 95.88 175 PHE A CA 1
ATOM 1445 C C . PHE A 1 175 ? -3.331 0.283 -4.313 1.00 95.88 175 PHE A C 1
ATOM 1447 O O . PHE A 1 175 ? -3.390 0.502 -3.106 1.00 95.88 175 PHE A O 1
ATOM 1454 N N . LEU A 1 176 ? -2.220 0.499 -5.017 1.00 95.06 176 LEU A N 1
ATOM 1455 C CA . LEU A 1 176 ? -0.951 0.861 -4.388 1.00 95.06 176 LEU A CA 1
ATOM 1456 C C . LEU A 1 176 ? -1.019 2.180 -3.582 1.00 95.06 176 LEU A C 1
ATOM 1458 O O . LEU A 1 176 ? -0.608 2.163 -2.420 1.00 95.06 176 LEU A O 1
ATOM 1462 N N . PRO A 1 177 ? -1.619 3.286 -4.079 1.00 93.38 177 PRO A N 1
ATOM 1463 C CA . PRO A 1 177 ? -1.832 4.490 -3.266 1.00 93.38 177 PRO A CA 1
ATOM 1464 C C . PRO A 1 177 ? -2.698 4.247 -2.028 1.00 93.38 177 PRO A C 1
ATOM 1466 O O . PRO A 1 177 ? -2.427 4.785 -0.959 1.00 93.38 177 PRO A O 1
ATOM 1469 N N . LYS A 1 178 ? -3.733 3.411 -2.156 1.00 94.81 178 LYS A N 1
ATOM 1470 C CA . LYS A 1 178 ? -4.634 3.072 -1.047 1.00 94.81 178 LYS A CA 1
ATOM 1471 C C . LYS A 1 178 ? -3.922 2.254 0.028 1.00 94.81 178 LYS A C 1
ATOM 1473 O O . LYS A 1 178 ? -4.112 2.510 1.212 1.00 94.81 178 LYS A O 1
ATOM 1478 N N . LEU A 1 179 ? -3.102 1.284 -0.379 1.00 95.56 179 LEU A N 1
ATOM 1479 C CA . LEU A 1 179 ? -2.263 0.498 0.526 1.00 95.56 179 LEU A CA 1
ATOM 1480 C C . LEU A 1 179 ? -1.259 1.397 1.253 1.00 95.56 179 LEU A C 1
ATOM 1482 O O . LEU A 1 179 ? -1.128 1.289 2.468 1.00 95.56 179 LEU A O 1
ATOM 1486 N N . HIS A 1 180 ? -0.621 2.326 0.537 1.00 93.50 180 HIS A N 1
ATOM 1487 C CA . HIS A 1 180 ? 0.281 3.310 1.131 1.00 93.50 180 HIS A CA 1
ATOM 1488 C C . HIS A 1 180 ? -0.420 4.210 2.160 1.00 93.50 180 HIS A C 1
ATOM 1490 O O . HIS A 1 180 ? 0.102 4.428 3.250 1.00 93.50 180 HIS A O 1
ATOM 1496 N N . ASP A 1 181 ? -1.609 4.727 1.859 1.00 91.12 181 ASP A N 1
ATOM 1497 C CA . ASP A 1 181 ? -2.354 5.541 2.825 1.00 91.12 181 ASP A CA 1
ATOM 1498 C C . ASP A 1 181 ? -2.782 4.713 4.047 1.00 91.12 181 ASP A C 1
ATOM 1500 O O . ASP A 1 181 ? -2.668 5.166 5.187 1.00 91.12 181 ASP A O 1
ATOM 1504 N N . LEU A 1 182 ? -3.230 3.473 3.829 1.00 93.44 182 LEU A N 1
ATOM 1505 C CA . LEU A 1 182 ? -3.661 2.599 4.915 1.00 93.44 182 LEU A CA 1
ATOM 1506 C C . LEU A 1 182 ? -2.497 2.200 5.829 1.00 93.44 182 LEU A C 1
ATOM 1508 O O . LEU A 1 182 ? -2.643 2.241 7.049 1.00 93.44 182 LEU A O 1
ATOM 1512 N N . GLY A 1 183 ? -1.349 1.828 5.260 1.00 93.12 183 GLY A N 1
ATOM 1513 C CA . GLY A 1 183 ? -0.154 1.494 6.033 1.00 93.12 183 GLY A CA 1
ATOM 1514 C C . GLY A 1 183 ? 0.273 2.653 6.931 1.00 93.12 183 GLY A C 1
ATOM 1515 O O . GLY A 1 183 ? 0.522 2.448 8.120 1.00 93.12 183 GLY A O 1
ATOM 1516 N N . TYR A 1 184 ? 0.244 3.877 6.397 1.00 89.50 184 TYR A N 1
ATOM 1517 C CA . TYR A 1 184 ? 0.603 5.078 7.143 1.00 89.50 184 TYR A CA 1
ATOM 1518 C C . TYR A 1 184 ? -0.345 5.312 8.323 1.00 89.50 184 TYR A C 1
ATOM 1520 O O . TYR A 1 184 ? 0.103 5.593 9.437 1.00 89.50 184 TYR A O 1
ATOM 1528 N N . LEU A 1 185 ? -1.655 5.156 8.102 1.00 89.50 185 LEU A N 1
ATOM 1529 C CA . LEU A 1 185 ? -2.664 5.256 9.159 1.00 89.50 185 LEU A CA 1
ATOM 1530 C C . LEU A 1 185 ? -2.462 4.209 10.251 1.00 89.50 185 LEU A C 1
ATOM 1532 O O . LEU A 1 185 ? -2.598 4.523 11.434 1.00 89.50 185 LEU A O 1
ATOM 1536 N N . ILE A 1 186 ? -2.141 2.973 9.868 1.00 92.31 186 ILE A N 1
ATOM 1537 C CA . ILE A 1 186 ? -1.890 1.886 10.813 1.00 92.31 186 ILE A CA 1
ATOM 1538 C C . ILE A 1 186 ? -0.707 2.239 11.706 1.00 92.31 186 ILE A C 1
ATOM 1540 O O . ILE A 1 186 ? -0.905 2.330 12.920 1.00 92.31 186 ILE A O 1
ATOM 1544 N N . VAL A 1 187 ? 0.460 2.530 11.126 1.00 90.31 187 VAL A N 1
ATOM 1545 C CA . VAL A 1 187 ? 1.676 2.851 11.890 1.00 90.31 187 VAL A CA 1
ATOM 1546 C C . VAL A 1 187 ? 1.476 4.087 12.753 1.00 90.31 187 VAL A C 1
ATOM 1548 O O . VAL A 1 187 ? 1.638 4.005 13.966 1.00 90.31 187 VAL A O 1
ATOM 1551 N N . SER A 1 188 ? 0.975 5.185 12.184 1.00 85.69 188 SER A N 1
ATOM 1552 C CA . SER A 1 188 ? 0.729 6.426 12.937 1.00 85.69 188 SER A CA 1
ATOM 1553 C C . SER A 1 188 ? -0.224 6.235 14.123 1.00 85.69 188 SER A C 1
ATOM 1555 O O . SER A 1 188 ? -0.185 6.991 15.089 1.00 85.69 188 SER A O 1
ATOM 1557 N N . SER A 1 189 ? -1.114 5.240 14.051 1.00 87.31 189 SER A N 1
ATOM 1558 C CA . SER A 1 189 ? -2.116 4.977 15.086 1.00 87.31 189 SER A CA 1
ATOM 1559 C C . SER A 1 189 ? -1.715 3.920 16.117 1.00 87.31 189 SER A C 1
ATOM 1561 O O . SER A 1 189 ? -2.346 3.855 17.174 1.00 87.31 189 SER A O 1
ATOM 1563 N N . GLU A 1 190 ? -0.768 3.046 15.785 1.00 89.44 190 GLU A N 1
ATOM 1564 C CA . GLU A 1 190 ? -0.348 1.908 16.617 1.00 89.44 190 GLU A CA 1
ATOM 1565 C C . GLU A 1 190 ? 1.063 2.098 17.187 1.00 89.44 190 GLU A C 1
ATOM 1567 O O . GLU A 1 190 ? 1.389 1.499 18.208 1.00 89.44 190 GLU A O 1
ATOM 1572 N N . MET A 1 191 ? 1.875 2.947 16.558 1.00 84.06 191 MET A N 1
ATOM 1573 C CA . MET A 1 191 ? 3.263 3.246 16.907 1.00 84.06 191 MET A CA 1
ATOM 1574 C C . MET A 1 191 ? 3.456 4.771 16.951 1.00 84.06 191 MET A C 1
ATOM 1576 O O . MET A 1 191 ? 4.104 5.345 16.077 1.00 84.06 191 MET A O 1
ATOM 1580 N N . PRO A 1 192 ? 2.836 5.471 17.921 1.00 64.88 192 PRO A N 1
ATOM 1581 C CA . PRO A 1 192 ? 3.021 6.910 18.051 1.00 64.88 192 PRO A CA 1
ATOM 1582 C C . PRO A 1 192 ? 4.498 7.225 18.316 1.00 64.88 192 PRO A C 1
ATOM 1584 O O . PRO A 1 192 ? 5.133 6.558 19.135 1.00 64.88 192 PRO A O 1
ATOM 1587 N N . ALA A 1 193 ? 5.027 8.242 17.629 1.00 59.69 193 ALA A N 1
ATOM 1588 C CA . ALA A 1 193 ? 6.381 8.735 17.855 1.00 59.69 193 ALA A CA 1
ATOM 1589 C C . ALA A 1 193 ? 6.561 9.080 19.344 1.00 59.69 193 ALA A C 1
ATOM 1591 O O . ALA A 1 193 ? 5.789 9.870 19.892 1.00 59.69 193 ALA A O 1
ATOM 1592 N N . THR A 1 194 ? 7.533 8.435 19.992 1.00 47.75 194 THR A N 1
ATOM 1593 C CA . THR A 1 194 ? 7.970 8.748 21.363 1.00 47.75 194 THR A CA 1
ATOM 1594 C C . THR A 1 194 ? 8.653 10.099 21.442 1.00 47.75 194 THR A C 1
ATOM 1596 O O . THR A 1 194 ? 9.463 10.381 20.530 1.00 47.75 194 THR A O 1
#

Organism: NCBI:txid305507

Sequence (194 aa):
MQIITVRHNDFLLQIPSCPLDILDGYYSFTFIEHGRYKLGLILESSISKKPSKELKKDPSYLCYELKMLKELVVGLYLLNEQKDKFSRLTGKYTTEFLNKLSKDIYGKKHKLSESCLALTEDELLNPFKFLKKVSKAVSMTEWFEFFEQCEQNSLAFDYEPYWEGIEKQTACTYFLPKLHDLGYLIVSSEMPAT

pLDDT: mean 80.16, std 16.3, range [32.0, 96.81]

Radius of gyration: 16.83 Å; chains: 1; bounding box: 36×42×46 Å

Secondary structure (DSSP, 8-state):
---B---STT----B-SSHHHHHH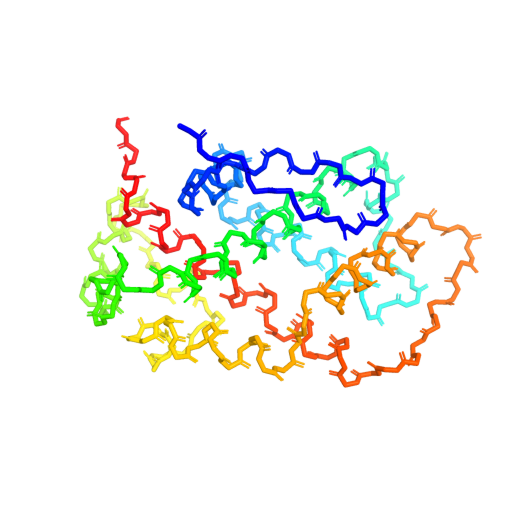HHHTT--HHHHHHHHHHHHHHHH-SS--THHHH-HHHHHHHHHHHHHHHHHHHHHHHTGGGGGGGTTT--HHHHHHHHHHHHGGG--HHHH-TT--HHHHH-HHHHHHHHHHHS-HHHHHHHHHHHHHHHH-SS-----TTHHHHHHHHHHHHHHHHHHHHHHHHHS---